Protein AF-A0A0C9T6X1-F1 (afdb_monomer_lite)

Sequence (192 aa):
MVNCTNDGCTKTASKQCKACHRTPYCSAACSKSAWPTHKISCFSEKNINAILARHEAEEAQKKRAEKKVKRPPQDRCTGCGTRFAEQDGSDEMEEDEDGVFPDAECETCGYLACESCASDHSSGSCYCDKSNFGTPYCELAPAYYHAGRNGTYKGDYHPDFEEYAQELGVGAYETRARACGNCGEVRRCLKK

Organism: NCBI:txid944288

InterPro domains:
  IPR002893 Zinc finger, MYND-type [PF01753] (8-42)
  IPR002893 Zinc finger, MYND-type [PS01360] (4-42)
  IPR002893 Zinc finger, MYND-type [PS50865] (4-42)

Structure (mmCIF, N/CA/C/O backbone):
data_AF-A0A0C9T6X1-F1
#
_entry.id   AF-A0A0C9T6X1-F1
#
loop_
_atom_site.group_PDB
_atom_site.id
_atom_site.type_symbol
_atom_site.label_atom_id
_atom_site.label_alt_id
_atom_site.label_comp_id
_atom_site.label_asym_id
_atom_site.label_entity_id
_atom_site.label_seq_id
_atom_site.pdbx_PDB_ins_code
_atom_site.Cartn_x
_atom_site.Cartn_y
_atom_site.Cartn_z
_atom_site.occupancy
_atom_site.B_iso_or_equiv
_atom_site.auth_seq_id
_atom_site.auth_comp_id
_atom_site.auth_asym_id
_atom_site.auth_atom_id
_atom_site.pdbx_PDB_model_num
ATOM 1 N N . MET A 1 1 ? -10.785 -9.212 41.269 1.00 79.69 1 MET A N 1
ATOM 2 C CA . MET A 1 1 ? -12.202 -9.297 40.842 1.00 79.69 1 MET A CA 1
ATOM 3 C C . MET A 1 1 ? -12.747 -7.884 40.745 1.00 79.69 1 MET A C 1
ATOM 5 O O . MET A 1 1 ? -12.433 -7.091 41.621 1.00 79.69 1 MET A O 1
ATOM 9 N N . VAL A 1 2 ? -13.488 -7.547 39.687 1.00 93.88 2 VAL A N 1
ATOM 10 C CA . VAL A 1 2 ? -14.032 -6.191 39.500 1.00 93.88 2 VAL A CA 1
ATOM 11 C C . VAL A 1 2 ? -15.462 -6.144 40.045 1.00 93.88 2 VAL A C 1
ATOM 13 O O . VAL A 1 2 ? -16.260 -7.036 39.754 1.00 93.88 2 VAL A O 1
ATOM 16 N N . ASN A 1 3 ? -15.785 -5.135 40.853 1.00 96.88 3 ASN A N 1
ATOM 17 C CA . ASN A 1 3 ? -17.112 -4.982 41.457 1.00 96.88 3 ASN A CA 1
ATOM 18 C C . ASN A 1 3 ? -18.094 -4.284 40.504 1.00 96.88 3 ASN A C 1
ATOM 20 O O . ASN A 1 3 ? -17.687 -3.576 39.584 1.00 96.88 3 ASN A O 1
ATOM 24 N N . CYS A 1 4 ? -19.394 -4.503 40.716 1.00 97.12 4 CYS A N 1
ATOM 25 C CA . CYS A 1 4 ? -20.455 -3.805 39.991 1.00 97.12 4 CYS A CA 1
ATOM 26 C C . CYS A 1 4 ? -20.397 -2.289 40.247 1.00 97.12 4 CYS A C 1
ATOM 28 O O . CYS A 1 4 ? -20.278 -1.868 41.391 1.00 97.12 4 CYS A O 1
ATOM 30 N N . THR A 1 5 ? -20.543 -1.471 39.202 1.00 96.50 5 THR A N 1
ATOM 31 C CA . THR A 1 5 ? -20.525 0.002 39.323 1.00 96.50 5 THR A CA 1
ATOM 32 C C . THR A 1 5 ? -21.844 0.606 39.817 1.00 96.50 5 THR A C 1
ATOM 34 O O . THR A 1 5 ? -21.916 1.802 40.056 1.00 96.50 5 THR A O 1
ATOM 37 N N . ASN A 1 6 ? -22.918 -0.178 39.949 1.00 96.50 6 ASN A N 1
ATOM 38 C CA . ASN A 1 6 ? -24.179 0.356 40.466 1.00 96.50 6 ASN A CA 1
ATOM 39 C C . ASN A 1 6 ? -24.081 0.608 41.974 1.00 96.50 6 ASN A C 1
ATOM 41 O O . ASN A 1 6 ? -23.800 -0.332 42.721 1.00 96.50 6 ASN A O 1
ATOM 45 N N . ASP A 1 7 ? -24.387 1.832 42.404 1.00 95.19 7 ASP A N 1
ATOM 46 C CA . ASP A 1 7 ? -24.338 2.228 43.812 1.00 95.19 7 ASP A CA 1
ATOM 47 C C . ASP A 1 7 ? -25.163 1.278 44.691 1.00 95.19 7 ASP A C 1
ATOM 49 O O . ASP A 1 7 ? -26.280 0.875 44.352 1.00 95.19 7 ASP A O 1
ATOM 53 N N . GLY A 1 8 ? -24.564 0.849 45.802 1.00 94.56 8 GLY A N 1
ATOM 54 C CA . GLY A 1 8 ? -25.155 -0.123 46.727 1.00 94.56 8 GLY A CA 1
ATOM 55 C C . GLY A 1 8 ? -25.089 -1.590 46.279 1.00 94.56 8 GLY A C 1
ATOM 56 O O . GLY A 1 8 ? -25.558 -2.465 47.004 1.00 94.56 8 GLY A O 1
ATOM 57 N N . CYS A 1 9 ? -24.501 -1.912 45.119 1.00 96.19 9 CYS A N 1
ATOM 58 C CA . CYS A 1 9 ? -24.330 -3.296 44.675 1.00 96.19 9 CYS A CA 1
ATOM 59 C C . CYS A 1 9 ? -22.923 -3.831 44.985 1.00 96.19 9 CYS A C 1
ATOM 61 O O . CYS A 1 9 ? -21.949 -3.438 44.356 1.00 96.19 9 CYS A O 1
ATOM 63 N N . THR A 1 10 ? -22.820 -4.811 45.884 1.00 96.38 10 THR A N 1
ATOM 64 C CA . THR A 1 10 ? -21.546 -5.467 46.251 1.00 96.38 10 THR A CA 1
ATOM 65 C C . THR A 1 10 ? -21.235 -6.724 45.434 1.00 96.38 10 THR A C 1
ATOM 67 O O . THR A 1 10 ? -20.232 -7.395 45.666 1.00 96.38 10 THR A O 1
ATOM 70 N N . LYS A 1 11 ? -22.091 -7.073 44.465 1.00 97.50 11 LYS A N 1
ATOM 71 C CA . LYS A 1 11 ? -21.896 -8.257 43.618 1.00 97.50 11 LYS A CA 1
ATOM 72 C C . LYS A 1 11 ? -20.715 -8.046 42.672 1.00 97.50 11 LYS A C 1
ATOM 74 O O . LYS A 1 11 ? -20.553 -6.970 42.091 1.00 97.50 11 LYS A O 1
ATOM 79 N N . THR A 1 12 ? -19.951 -9.108 42.439 1.00 97.75 12 THR A N 1
ATOM 80 C CA . THR A 1 12 ? -18.912 -9.130 41.407 1.00 97.75 12 THR A CA 1
ATOM 81 C C . THR A 1 12 ? -19.533 -8.894 40.032 1.00 97.75 12 THR A C 1
ATOM 83 O O . THR A 1 12 ? -20.594 -9.437 39.704 1.00 97.75 12 THR A O 1
ATOM 86 N N . ALA A 1 13 ? -18.894 -8.056 39.223 1.00 97.31 13 ALA A N 1
ATOM 87 C CA . ALA A 1 13 ? -19.341 -7.808 37.868 1.00 97.31 13 ALA A CA 1
ATOM 88 C C . ALA A 1 13 ? -19.024 -9.000 36.961 1.00 97.31 13 ALA A C 1
ATOM 90 O O . ALA A 1 13 ? -17.923 -9.544 36.987 1.00 97.31 13 ALA A O 1
ATOM 91 N N . SER A 1 14 ? -19.996 -9.379 36.136 1.00 96.62 14 SER A N 1
ATOM 92 C CA . SER A 1 14 ? -19.886 -10.467 35.156 1.00 96.62 14 SER A CA 1
ATOM 93 C C . SER A 1 14 ? -20.096 -9.985 33.720 1.00 96.62 14 SER A C 1
ATOM 95 O O . SER A 1 14 ? -19.933 -10.748 32.772 1.00 96.62 14 SER A O 1
ATOM 97 N N . LYS A 1 15 ? -20.497 -8.723 33.546 1.00 96.31 15 LYS A N 1
ATOM 98 C CA . LYS A 1 15 ? -20.820 -8.100 32.263 1.00 96.31 15 LYS A CA 1
ATOM 99 C C . LYS A 1 15 ? -20.183 -6.719 32.199 1.00 96.31 15 LYS A C 1
ATOM 101 O O . LYS A 1 15 ? -19.911 -6.105 33.226 1.00 96.31 15 LYS A O 1
ATOM 106 N N . GLN A 1 16 ? -20.004 -6.208 30.991 1.00 96.44 16 GLN A N 1
ATOM 107 C CA . GLN A 1 16 ? -19.571 -4.835 30.737 1.00 96.44 16 GLN A CA 1
ATOM 108 C C . GLN A 1 16 ? -20.613 -4.112 29.884 1.00 96.44 16 GLN A C 1
ATOM 110 O O . GLN A 1 16 ? -21.404 -4.746 29.176 1.00 96.44 16 GLN A O 1
ATOM 115 N N . CYS A 1 17 ? -20.629 -2.782 29.956 1.00 95.88 17 CYS A N 1
ATOM 116 C CA . CYS A 1 17 ? -21.439 -1.961 29.063 1.00 95.88 17 CYS A CA 1
ATOM 117 C C . CYS A 1 17 ? -21.095 -2.272 27.598 1.00 95.88 17 CYS A C 1
ATOM 119 O O . CYS A 1 17 ? -19.939 -2.184 27.203 1.00 95.88 17 CYS A O 1
ATOM 121 N N . LYS A 1 18 ? -22.093 -2.595 26.768 1.00 94.25 18 LYS A N 1
ATOM 122 C CA . LYS A 1 18 ? -21.870 -2.929 25.348 1.00 94.25 18 LYS A CA 1
ATOM 123 C C . LYS A 1 18 ? -21.451 -1.736 24.481 1.00 94.25 18 LYS A C 1
ATOM 125 O O . LYS A 1 18 ? -21.074 -1.943 23.339 1.00 94.25 18 LYS A O 1
ATOM 130 N N . ALA A 1 19 ? -21.601 -0.508 24.978 1.00 92.75 19 ALA A N 1
ATOM 131 C CA . ALA A 1 19 ? -21.285 0.696 24.215 1.00 92.75 19 ALA A CA 1
ATOM 132 C C . ALA A 1 19 ? -19.841 1.159 24.449 1.00 92.75 19 ALA A C 1
ATOM 134 O O . ALA A 1 19 ? -19.122 1.410 23.487 1.00 92.75 19 ALA A O 1
ATOM 135 N N . CYS A 1 20 ? -19.415 1.273 25.711 1.00 94.75 20 CYS A N 1
ATOM 136 C CA . CYS A 1 20 ? -18.058 1.713 26.048 1.00 94.75 20 CYS A CA 1
ATOM 137 C C . CYS A 1 20 ? -17.095 0.568 26.391 1.00 94.75 20 CYS A C 1
ATOM 139 O O . CYS A 1 20 ? -15.890 0.796 26.442 1.00 94.75 20 CYS A O 1
ATOM 141 N N . HIS A 1 21 ? -17.602 -0.641 26.665 1.00 93.56 21 HIS A N 1
ATOM 142 C CA . HIS A 1 21 ? -16.839 -1.821 27.101 1.00 93.56 21 HIS A CA 1
ATOM 143 C C . HIS A 1 21 ? -15.975 -1.634 28.362 1.00 93.56 21 HIS A C 1
ATOM 145 O O . HIS A 1 21 ? -15.233 -2.538 28.734 1.00 93.56 21 HIS A O 1
ATOM 151 N N . ARG A 1 22 ? -16.096 -0.502 29.067 1.00 93.56 22 ARG A N 1
ATOM 152 C CA . ARG A 1 22 ? -15.321 -0.198 30.278 1.00 93.56 22 ARG A CA 1
ATOM 153 C C . ARG A 1 22 ? -16.094 -0.459 31.555 1.00 93.56 22 ARG A C 1
ATOM 155 O O . ARG A 1 22 ? -15.578 -1.126 32.444 1.00 93.56 22 ARG A O 1
ATOM 162 N N . THR A 1 23 ? -17.322 0.046 31.654 1.00 96.06 23 THR A N 1
ATOM 163 C CA . THR A 1 23 ? -18.050 0.022 32.927 1.00 96.06 23 THR A CA 1
ATOM 164 C C . THR A 1 23 ? -18.607 -1.374 33.245 1.00 96.06 23 THR A C 1
ATOM 166 O O . THR A 1 23 ? -19.390 -1.915 32.451 1.00 96.06 23 THR A O 1
ATOM 169 N N . PRO A 1 24 ? -18.212 -1.974 34.382 1.00 97.62 24 PRO A N 1
ATOM 170 C CA . PRO A 1 24 ? -18.581 -3.331 34.770 1.00 97.62 24 PRO A CA 1
ATOM 171 C C . PRO A 1 24 ? -19.910 -3.393 35.555 1.00 97.62 24 PRO A C 1
ATOM 173 O O . PRO A 1 24 ? -20.170 -2.621 36.476 1.00 97.62 24 PRO A O 1
ATOM 176 N N . TYR A 1 25 ? -20.753 -4.378 35.243 1.00 98.00 25 TYR A N 1
ATOM 177 C CA . TYR A 1 25 ? -22.037 -4.621 35.905 1.00 98.00 25 TYR A CA 1
ATOM 178 C C . TYR A 1 25 ? -22.241 -6.105 36.221 1.00 98.00 25 TYR A C 1
ATOM 180 O O . TYR A 1 25 ? -21.840 -6.988 35.463 1.00 98.00 25 TYR A O 1
ATOM 188 N N . CYS A 1 26 ? -22.926 -6.409 37.325 1.00 97.81 26 CYS A N 1
ATOM 189 C CA . CYS A 1 26 ? -23.311 -7.789 37.649 1.00 97.81 26 CYS A CA 1
ATOM 190 C C . CYS A 1 26 ? -24.557 -8.260 36.872 1.00 97.81 26 CYS A C 1
ATOM 192 O O . CYS A 1 26 ? -24.776 -9.457 36.702 1.00 97.81 26 CYS A O 1
ATOM 194 N N . SER A 1 27 ? -25.398 -7.331 36.396 1.00 97.00 27 SER A N 1
ATOM 195 C CA . SER A 1 27 ? -26.656 -7.635 35.706 1.00 97.00 27 SER A CA 1
ATOM 196 C C . SER A 1 27 ? -27.154 -6.459 34.855 1.00 97.00 27 SER A C 1
ATOM 198 O O . SER A 1 27 ? -26.716 -5.322 35.027 1.00 97.00 27 SER A O 1
ATOM 200 N N . ALA A 1 28 ? -28.121 -6.724 33.968 1.00 96.62 28 ALA A N 1
ATOM 201 C CA . ALA A 1 28 ? -28.778 -5.683 33.170 1.00 96.62 28 ALA A CA 1
ATOM 202 C C . ALA A 1 28 ? -29.663 -4.743 34.015 1.00 96.62 28 ALA A C 1
ATOM 204 O O . ALA A 1 28 ? -29.900 -3.602 33.629 1.00 96.62 28 ALA A O 1
ATOM 205 N N . ALA A 1 29 ? -30.151 -5.206 35.171 1.00 97.50 29 ALA A N 1
ATOM 206 C CA . ALA A 1 29 ? -30.894 -4.362 36.104 1.00 97.50 29 ALA A CA 1
ATOM 207 C C . ALA A 1 29 ? -29.976 -3.285 36.702 1.00 97.50 29 ALA A C 1
ATOM 209 O O . ALA A 1 29 ? -30.309 -2.103 36.671 1.00 97.50 29 ALA A O 1
ATOM 210 N N . CYS A 1 30 ? -28.776 -3.677 37.142 1.00 97.88 30 CYS A N 1
ATOM 211 C CA . CYS A 1 30 ? -27.777 -2.745 37.664 1.00 97.88 30 CYS A CA 1
ATOM 212 C C . CYS A 1 30 ? -27.276 -1.761 36.600 1.00 97.88 30 CYS A C 1
ATOM 214 O O . CYS A 1 30 ? -27.091 -0.590 36.913 1.00 97.88 30 CYS A O 1
ATOM 216 N N . SER A 1 31 ? -27.113 -2.188 35.342 1.00 97.19 31 SER A N 1
ATOM 217 C CA . SER A 1 31 ? -26.718 -1.261 34.272 1.00 97.19 31 SER A CA 1
ATOM 218 C C . SER A 1 31 ? -27.800 -0.225 33.959 1.00 97.19 31 SER A C 1
ATOM 220 O O . SER A 1 31 ? -27.477 0.923 33.679 1.00 97.19 31 SER A O 1
ATOM 222 N N . LYS A 1 32 ? -29.086 -0.609 34.009 1.00 96.94 32 LYS A N 1
ATOM 223 C CA . LYS A 1 32 ? -30.213 0.320 33.812 1.00 96.94 32 LYS A CA 1
ATOM 224 C C . LYS A 1 32 ? -30.351 1.298 34.979 1.00 96.94 32 LYS A C 1
ATOM 226 O O . LYS A 1 32 ? -30.563 2.480 34.741 1.00 96.94 32 LYS A O 1
ATOM 231 N N . SER A 1 33 ? -30.188 0.813 36.210 1.00 97.50 33 SER A N 1
ATOM 232 C CA . SER A 1 33 ? -30.222 1.635 37.426 1.00 97.50 33 SER A CA 1
ATOM 233 C C . SER A 1 33 ? -29.113 2.693 37.431 1.00 97.50 33 SER A C 1
ATOM 235 O O . SER A 1 33 ? -29.382 3.867 37.656 1.00 97.50 33 SER A O 1
ATOM 237 N N . ALA A 1 34 ? -27.883 2.305 37.084 1.00 96.94 34 ALA A N 1
ATOM 238 C CA . ALA A 1 34 ? -26.739 3.216 37.010 1.00 96.94 34 ALA A CA 1
ATOM 239 C C . ALA A 1 34 ? -26.706 4.082 35.733 1.00 96.94 34 ALA A C 1
ATOM 241 O O . ALA A 1 34 ? -25.794 4.887 35.556 1.00 96.94 34 ALA A O 1
ATOM 242 N N . TRP A 1 35 ? -27.655 3.920 34.804 1.00 96.12 35 TRP A N 1
ATOM 243 C CA . TRP A 1 35 ? -27.619 4.597 33.503 1.00 96.12 35 TRP A CA 1
ATOM 244 C C . TRP A 1 35 ? -27.630 6.135 33.573 1.00 96.12 35 TRP A C 1
ATOM 246 O O . TRP A 1 35 ? -26.874 6.751 32.818 1.00 96.12 35 TRP A O 1
ATOM 256 N N . PRO A 1 36 ? -28.419 6.798 34.447 1.00 96.19 36 PRO A N 1
ATOM 257 C CA . PRO A 1 36 ? -28.474 8.260 34.488 1.00 96.19 36 PRO A CA 1
ATOM 258 C C . PRO A 1 36 ? -27.121 8.924 34.762 1.00 96.19 36 PRO A C 1
ATOM 260 O O . PRO A 1 36 ? -26.847 9.979 34.191 1.00 96.19 36 PRO A O 1
ATOM 263 N N . THR A 1 37 ? -26.278 8.295 35.585 1.00 95.56 37 THR A N 1
ATOM 264 C CA . THR A 1 37 ? -24.920 8.757 35.900 1.00 95.56 37 THR A CA 1
ATOM 265 C C . THR A 1 37 ? -23.909 8.236 34.878 1.00 95.56 37 THR A C 1
ATOM 267 O O . THR A 1 37 ? -23.092 9.001 34.367 1.00 95.56 37 THR A O 1
ATOM 270 N N . HIS A 1 38 ? -24.009 6.959 34.493 1.00 95.94 38 HIS A N 1
ATOM 271 C CA . HIS A 1 38 ? -23.095 6.335 33.538 1.00 95.94 38 HIS A CA 1
ATOM 272 C C . HIS A 1 38 ? -23.174 6.937 32.130 1.00 95.94 38 HIS A C 1
ATOM 274 O O . HIS A 1 38 ? -22.157 7.002 31.453 1.00 95.94 38 HIS A O 1
ATOM 280 N N . LYS A 1 39 ? -24.335 7.408 31.657 1.00 96.44 39 LYS A N 1
ATOM 281 C CA . LYS A 1 39 ? -24.491 7.881 30.265 1.00 96.44 39 LYS A CA 1
ATOM 282 C C . LYS A 1 39 ? -23.465 8.951 29.860 1.00 96.44 39 LYS A C 1
ATOM 284 O O . LYS A 1 39 ? -23.023 8.965 28.714 1.00 96.44 39 LYS A O 1
ATOM 289 N N . ILE A 1 40 ? -23.077 9.821 30.798 1.00 94.31 40 ILE A N 1
ATOM 290 C CA . ILE A 1 40 ? -22.138 10.924 30.557 1.00 94.31 40 ILE A CA 1
ATOM 291 C C . ILE A 1 40 ? -20.729 10.362 30.344 1.00 94.31 40 ILE A C 1
ATOM 293 O O . ILE A 1 40 ? -20.092 10.656 29.330 1.00 94.31 40 ILE A O 1
ATOM 297 N N . SER A 1 41 ? -20.268 9.493 31.251 1.00 94.81 41 SER A N 1
ATOM 298 C CA . SER A 1 41 ? -18.964 8.835 31.115 1.00 94.81 41 SER A CA 1
ATOM 299 C C . SER A 1 41 ? -18.939 7.864 29.935 1.00 94.81 41 SER A C 1
ATOM 301 O O . SER A 1 41 ? -17.972 7.852 29.182 1.00 94.81 41 SER A O 1
ATOM 303 N N . CYS A 1 42 ? -20.034 7.144 29.683 1.00 96.50 42 CYS A N 1
ATOM 304 C CA . CYS A 1 42 ? -20.177 6.229 28.554 1.00 96.50 42 CYS A CA 1
ATOM 305 C C . CYS A 1 42 ? -19.936 6.925 27.210 1.00 96.50 42 CYS A C 1
ATOM 307 O O . CYS A 1 42 ? -19.304 6.347 26.326 1.00 96.50 42 CYS A O 1
ATOM 309 N N . PHE A 1 43 ? -20.458 8.143 27.031 1.00 94.75 43 PHE A N 1
ATOM 310 C CA . PHE A 1 43 ? -20.286 8.889 25.786 1.00 94.75 43 PHE A CA 1
ATOM 311 C C . PHE A 1 43 ? -18.832 9.331 25.588 1.00 94.75 43 PHE A C 1
ATOM 313 O O . PHE A 1 43 ? -18.275 9.150 24.506 1.00 94.75 43 PHE A O 1
ATOM 320 N N . SER A 1 44 ? -18.199 9.844 26.647 1.00 93.94 44 SER A N 1
ATOM 321 C CA . SER A 1 44 ? -16.780 10.215 26.628 1.00 93.94 44 SER A CA 1
ATOM 322 C C . SER A 1 44 ? -15.888 9.011 26.306 1.00 93.94 44 SER A C 1
ATOM 324 O O . SER A 1 44 ? -15.090 9.061 25.371 1.00 93.94 44 SER A O 1
ATOM 326 N N . GLU A 1 45 ? -16.092 7.888 26.996 1.00 94.25 45 GLU A N 1
ATOM 327 C CA . GLU A 1 45 ? -15.326 6.658 26.779 1.00 94.25 45 GLU A CA 1
ATOM 328 C C . GLU A 1 45 ? -15.517 6.094 25.368 1.00 94.25 45 GLU A C 1
ATOM 330 O O . GLU A 1 45 ? -14.554 5.658 24.740 1.00 94.25 45 GLU A O 1
ATOM 335 N N . LYS A 1 46 ? -16.744 6.142 24.834 1.00 92.56 46 LYS A N 1
ATOM 336 C CA . LYS A 1 46 ? -17.018 5.725 23.454 1.00 92.56 46 LYS A CA 1
ATOM 337 C C . LYS A 1 46 ? -16.223 6.564 22.450 1.00 92.56 46 LYS A C 1
ATOM 339 O O . LYS A 1 46 ? -15.657 6.004 21.514 1.00 92.56 46 LYS A O 1
ATOM 344 N N . ASN A 1 47 ? -16.158 7.881 22.649 1.00 93.12 47 ASN A N 1
ATOM 345 C CA . ASN A 1 47 ? -15.392 8.768 21.773 1.00 93.12 47 ASN A CA 1
ATOM 346 C C . ASN A 1 47 ? -13.887 8.491 21.866 1.00 93.12 47 ASN A C 1
ATOM 348 O O . ASN A 1 47 ? -13.224 8.413 20.834 1.00 93.12 47 ASN A O 1
ATOM 352 N N . ILE A 1 48 ? -13.360 8.271 23.074 1.00 92.81 48 ILE A N 1
ATOM 353 C CA . ILE A 1 48 ? -11.949 7.910 23.276 1.00 92.81 48 ILE A CA 1
ATOM 354 C C . ILE A 1 48 ? -11.622 6.600 22.549 1.00 92.81 48 ILE A C 1
ATOM 356 O O . ILE A 1 48 ? -10.653 6.548 21.795 1.00 92.81 48 ILE A O 1
ATOM 360 N N . ASN A 1 49 ? -12.455 5.567 22.698 1.00 89.62 49 ASN A N 1
ATOM 361 C CA . ASN A 1 49 ? -12.252 4.287 22.014 1.00 89.62 49 ASN A CA 1
ATOM 362 C C . ASN A 1 49 ? -12.281 4.440 20.483 1.00 89.62 49 ASN A C 1
ATOM 364 O O . ASN A 1 49 ? -11.488 3.811 19.788 1.00 89.62 49 ASN A 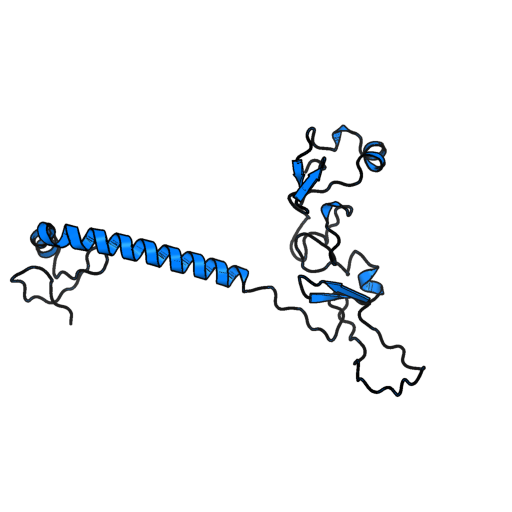O 1
ATOM 368 N N . ALA A 1 50 ? -13.161 5.293 19.948 1.00 92.44 50 ALA A N 1
ATOM 369 C CA . ALA A 1 50 ? -13.218 5.560 18.512 1.00 92.44 50 ALA A CA 1
ATOM 370 C C . ALA A 1 50 ? -11.952 6.266 17.996 1.00 92.44 50 ALA A C 1
ATOM 372 O O . ALA A 1 50 ? -11.472 5.948 16.909 1.00 92.44 50 ALA A O 1
ATOM 373 N N . ILE A 1 51 ? -11.394 7.202 18.770 1.00 95.00 51 ILE A N 1
ATOM 374 C CA . ILE A 1 51 ? -10.137 7.883 18.428 1.00 95.00 51 ILE A CA 1
ATOM 375 C C . ILE A 1 51 ? -8.969 6.892 18.445 1.00 95.00 51 ILE A C 1
ATOM 377 O O . ILE A 1 51 ? -8.200 6.851 17.486 1.00 95.00 51 ILE A O 1
ATOM 381 N N . LEU A 1 52 ? -8.869 6.058 19.485 1.00 94.19 52 LEU A N 1
ATOM 382 C CA . LEU A 1 52 ? -7.830 5.028 19.582 1.00 94.19 52 LEU A CA 1
ATOM 383 C C . LEU A 1 52 ? -7.898 4.050 18.405 1.00 94.19 52 LEU A C 1
ATOM 385 O O . LEU A 1 52 ? -6.887 3.826 17.748 1.00 94.19 52 LEU A O 1
ATOM 389 N N . ALA A 1 53 ? -9.094 3.565 18.059 1.00 93.75 53 ALA A N 1
ATOM 390 C CA . ALA A 1 53 ? -9.281 2.668 16.920 1.00 93.75 53 ALA A CA 1
ATOM 391 C C . ALA A 1 53 ? -8.849 3.302 15.585 1.00 93.75 53 ALA A C 1
ATOM 393 O O . ALA A 1 53 ? -8.283 2.625 14.728 1.00 93.75 53 ALA A O 1
ATOM 394 N N . ARG A 1 54 ? -9.083 4.610 15.394 1.00 95.81 54 ARG A N 1
ATOM 395 C CA . ARG A 1 54 ? -8.600 5.332 14.205 1.00 95.81 54 ARG A CA 1
ATOM 396 C C . ARG A 1 54 ? -7.077 5.408 14.163 1.00 95.81 54 ARG A C 1
ATOM 398 O O . ARG A 1 54 ? -6.504 5.159 13.109 1.00 95.81 54 ARG A O 1
ATOM 405 N N . HIS A 1 55 ? -6.442 5.722 15.289 1.00 96.12 55 HIS A N 1
ATOM 406 C CA . HIS A 1 55 ? -4.985 5.792 15.374 1.00 96.12 55 HIS A CA 1
ATOM 407 C C . HIS A 1 55 ? -4.345 4.418 15.131 1.00 96.12 55 HIS A C 1
ATOM 409 O O . HIS A 1 55 ? -3.399 4.299 14.362 1.00 96.12 55 HIS A O 1
ATOM 415 N N . GLU A 1 56 ? -4.894 3.354 15.720 1.00 96.25 56 GLU A N 1
ATOM 416 C CA . GLU A 1 56 ? -4.446 1.979 15.473 1.00 96.25 56 GLU A CA 1
ATOM 417 C C . GLU A 1 56 ? -4.589 1.579 14.000 1.00 96.25 56 GLU A C 1
ATOM 419 O O . GLU A 1 56 ? -3.685 0.957 13.438 1.00 96.25 56 GLU A O 1
ATOM 424 N N . ALA A 1 57 ? -5.695 1.956 13.351 1.00 94.19 57 ALA A N 1
ATOM 425 C CA . ALA A 1 57 ? -5.904 1.697 11.930 1.00 94.19 57 ALA A CA 1
ATOM 426 C C . ALA A 1 57 ? -4.907 2.465 11.046 1.00 94.19 57 ALA A C 1
ATOM 428 O O . ALA A 1 57 ? -4.377 1.893 10.092 1.00 94.19 57 ALA A O 1
ATOM 429 N N . GLU A 1 58 ? -4.625 3.728 11.365 1.00 95.19 58 GLU A N 1
ATOM 430 C CA . GLU A 1 58 ? -3.633 4.543 10.657 1.00 95.19 58 GLU A CA 1
ATOM 431 C C . GLU A 1 58 ? -2.221 3.964 10.813 1.00 95.19 58 GLU A C 1
ATOM 433 O O . GLU A 1 58 ? -1.517 3.765 9.825 1.00 95.19 58 GLU A O 1
ATOM 438 N N . GLU A 1 59 ? -1.827 3.598 12.031 1.00 95.06 59 GLU A N 1
ATOM 439 C CA . GLU A 1 59 ? -0.537 2.958 12.299 1.00 95.06 59 GLU A CA 1
ATOM 440 C C . GLU A 1 59 ? -0.420 1.595 11.604 1.00 95.06 59 GLU A C 1
ATOM 442 O O . GLU A 1 59 ? 0.630 1.254 11.061 1.00 95.06 59 GLU A O 1
ATOM 447 N N . ALA A 1 60 ? -1.501 0.813 11.546 1.00 90.81 60 ALA A N 1
ATOM 448 C CA . ALA A 1 60 ? -1.524 -0.433 10.787 1.00 90.81 60 ALA A CA 1
ATOM 449 C C . ALA A 1 60 ? -1.369 -0.194 9.275 1.00 90.81 60 ALA A C 1
ATOM 451 O O . ALA A 1 60 ? -0.688 -0.974 8.604 1.00 90.81 60 ALA A O 1
ATOM 452 N N . GLN A 1 61 ? -1.963 0.872 8.730 1.00 87.00 61 GLN A N 1
ATOM 453 C CA . GLN A 1 61 ? -1.765 1.268 7.334 1.00 87.00 61 GLN A CA 1
ATOM 454 C C . GLN A 1 61 ? -0.323 1.715 7.075 1.00 87.00 61 GLN A C 1
ATOM 456 O O . GLN A 1 61 ? 0.287 1.223 6.127 1.00 87.00 61 GLN A O 1
ATOM 461 N N . LYS A 1 62 ? 0.255 2.552 7.947 1.00 85.12 62 LYS A N 1
ATOM 462 C CA . LYS A 1 62 ? 1.668 2.955 7.865 1.00 85.12 62 LYS A CA 1
ATOM 463 C C . LYS A 1 62 ? 2.591 1.749 7.915 1.00 85.12 62 LYS A C 1
ATOM 465 O O . LYS A 1 62 ? 3.418 1.608 7.030 1.00 85.12 62 LYS A O 1
ATOM 470 N N . LYS A 1 63 ? 2.393 0.813 8.849 1.00 82.50 63 LYS A N 1
ATOM 471 C CA . LYS A 1 63 ? 3.190 -0.425 8.927 1.00 82.50 63 LYS A CA 1
ATOM 472 C C . LYS A 1 63 ? 3.042 -1.311 7.693 1.00 82.50 63 LYS A C 1
ATOM 474 O O . LYS A 1 63 ? 4.002 -1.961 7.296 1.00 82.50 63 LYS A O 1
ATOM 479 N N . ARG A 1 64 ? 1.859 -1.363 7.072 1.00 78.31 64 ARG A N 1
ATOM 480 C CA . ARG A 1 64 ? 1.666 -2.077 5.796 1.00 78.31 64 ARG A CA 1
ATOM 481 C C . ARG A 1 64 ? 2.406 -1.395 4.646 1.00 78.31 64 ARG A C 1
ATOM 483 O O . ARG A 1 64 ? 2.984 -2.103 3.834 1.00 78.31 64 ARG A O 1
ATOM 490 N N . ALA A 1 65 ? 2.419 -0.064 4.608 1.00 71.69 65 ALA A N 1
ATOM 491 C CA . ALA A 1 65 ? 3.189 0.707 3.633 1.00 71.69 65 ALA A CA 1
ATOM 492 C C . ALA A 1 65 ? 4.710 0.636 3.894 1.00 71.69 65 ALA A C 1
ATOM 494 O O . ALA A 1 65 ? 5.502 0.589 2.958 1.00 71.69 65 ALA A O 1
ATOM 495 N N . GLU A 1 66 ? 5.124 0.594 5.164 1.00 70.00 66 GLU A N 1
ATOM 496 C CA . GLU A 1 66 ? 6.520 0.527 5.614 1.00 70.00 66 GLU A CA 1
ATOM 497 C C . GLU A 1 66 ? 7.096 -0.887 5.579 1.00 70.00 66 GLU A C 1
ATOM 499 O O . GLU A 1 66 ? 8.313 -1.049 5.492 1.00 70.00 66 GLU A O 1
ATOM 504 N N . LYS A 1 67 ? 6.253 -1.927 5.519 1.00 66.94 67 LYS A N 1
ATOM 505 C CA . LYS A 1 67 ? 6.641 -3.259 5.033 1.00 66.94 67 LYS A CA 1
ATOM 506 C C . LYS A 1 67 ? 6.929 -3.189 3.523 1.00 66.94 67 LYS A C 1
ATOM 508 O O . LYS A 1 67 ? 6.384 -3.944 2.723 1.00 66.94 67 LYS A O 1
ATOM 513 N N . LYS A 1 68 ? 7.788 -2.233 3.166 1.00 58.16 68 LYS A N 1
ATOM 514 C CA . LYS A 1 68 ? 8.462 -2.017 1.907 1.00 58.16 68 LYS A CA 1
ATOM 515 C C . LYS A 1 68 ? 9.058 -3.348 1.500 1.00 58.16 68 LYS A C 1
ATOM 517 O O . LYS A 1 68 ? 9.581 -4.102 2.327 1.00 58.16 68 LYS A O 1
ATOM 522 N N . VAL A 1 69 ? 8.918 -3.629 0.215 1.00 65.25 69 VAL A N 1
ATOM 523 C CA . VAL A 1 69 ? 9.542 -4.757 -0.463 1.00 65.25 69 VAL A CA 1
ATOM 524 C C . VAL A 1 69 ? 10.989 -4.829 0.021 1.00 65.25 69 VAL A C 1
ATOM 526 O O . VAL A 1 69 ? 11.725 -3.850 -0.101 1.00 65.25 69 VAL A O 1
ATOM 529 N N . LYS A 1 70 ? 11.375 -5.937 0.672 1.00 72.56 70 LYS A N 1
ATOM 530 C CA . LYS A 1 70 ? 12.773 -6.138 1.067 1.00 72.56 70 LYS A CA 1
ATOM 531 C C . LYS A 1 70 ? 13.604 -5.952 -0.200 1.00 72.56 70 LYS A C 1
ATOM 533 O O . LYS A 1 70 ? 13.322 -6.642 -1.181 1.00 72.56 70 LYS A O 1
ATOM 538 N N . ARG A 1 71 ? 14.563 -5.016 -0.180 1.00 80.38 71 ARG A N 1
ATOM 539 C CA . ARG A 1 71 ? 15.471 -4.814 -1.316 1.00 80.38 71 ARG A CA 1
ATOM 540 C C . ARG A 1 71 ? 16.072 -6.175 -1.683 1.00 80.38 71 ARG A C 1
ATOM 542 O O . ARG A 1 71 ? 16.401 -6.942 -0.767 1.00 80.38 71 ARG A O 1
ATOM 549 N N . PRO A 1 72 ? 16.148 -6.517 -2.976 1.00 85.56 72 PRO A N 1
ATOM 550 C CA . PRO A 1 72 ? 16.759 -7.766 -3.383 1.00 85.56 72 PRO A CA 1
ATOM 551 C C . PRO A 1 72 ? 18.247 -7.771 -2.992 1.00 85.56 72 PRO A C 1
ATOM 553 O O . PRO A 1 72 ? 18.821 -6.708 -2.721 1.00 85.56 72 PRO A O 1
ATOM 556 N N . PRO A 1 73 ? 18.868 -8.961 -2.915 1.00 88.75 73 PRO A N 1
ATOM 557 C CA . PRO A 1 73 ? 20.302 -9.083 -2.683 1.00 88.75 73 PRO A CA 1
ATOM 558 C C . PRO A 1 73 ? 21.095 -8.198 -3.649 1.00 88.75 73 PRO A C 1
ATOM 560 O O . PRO A 1 73 ? 20.724 -8.084 -4.814 1.00 88.75 73 PRO A O 1
ATOM 563 N N . GLN A 1 74 ? 22.156 -7.565 -3.150 1.00 90.50 74 GLN A N 1
ATOM 564 C CA . GLN A 1 74 ? 22.982 -6.645 -3.940 1.00 90.50 74 GLN A CA 1
ATOM 565 C C . GLN A 1 74 ? 24.199 -7.339 -4.584 1.00 90.50 74 GLN A C 1
ATOM 567 O O . GLN A 1 74 ? 24.984 -6.699 -5.266 1.00 90.50 74 GLN A O 1
ATOM 572 N N . ASP A 1 75 ? 24.358 -8.651 -4.379 1.00 92.12 75 ASP A N 1
ATOM 573 C CA . ASP A 1 75 ? 25.496 -9.456 -4.849 1.00 92.12 75 ASP A CA 1
ATOM 574 C C . ASP A 1 75 ? 25.230 -10.173 -6.183 1.00 92.12 75 ASP A C 1
ATOM 576 O O . ASP A 1 75 ? 26.046 -10.974 -6.642 1.00 92.12 75 ASP A O 1
ATOM 580 N N . ARG A 1 76 ? 24.052 -9.963 -6.777 1.00 94.19 76 ARG A N 1
ATOM 581 C CA . ARG A 1 76 ? 23.618 -10.650 -7.995 1.00 94.19 76 ARG A CA 1
ATOM 582 C C . ARG A 1 76 ? 22.573 -9.862 -8.762 1.00 94.19 76 ARG A C 1
ATOM 584 O O . ARG A 1 76 ? 21.767 -9.141 -8.178 1.00 94.19 76 ARG A O 1
ATOM 591 N N . CYS A 1 77 ? 22.526 -10.090 -10.066 1.00 91.75 77 CYS A N 1
ATOM 592 C CA . CYS A 1 77 ? 21.457 -9.615 -10.922 1.00 91.75 77 CYS A CA 1
ATOM 593 C C . CYS A 1 77 ? 20.121 -10.208 -10.458 1.00 91.75 77 CYS A C 1
ATOM 595 O O . CYS A 1 77 ? 19.963 -11.425 -10.373 1.00 91.75 77 CYS A O 1
ATOM 597 N N . THR A 1 78 ? 19.126 -9.362 -10.206 1.00 89.38 78 THR A N 1
ATOM 598 C CA . THR A 1 78 ? 17.790 -9.793 -9.780 1.00 89.38 78 THR A CA 1
ATOM 599 C C . THR A 1 78 ? 17.030 -10.513 -10.901 1.00 89.38 78 THR A C 1
ATOM 601 O O . THR A 1 78 ? 16.209 -11.378 -10.602 1.00 89.38 78 THR A O 1
ATOM 604 N N . GLY A 1 79 ? 17.324 -10.190 -12.169 1.00 86.81 79 GLY A N 1
ATOM 605 C CA . GLY A 1 79 ? 16.705 -10.812 -13.349 1.00 86.81 79 GLY A CA 1
ATOM 606 C C . GLY A 1 79 ? 17.142 -12.258 -13.574 1.00 86.81 79 GLY A C 1
ATOM 607 O O . GLY A 1 79 ? 16.336 -13.178 -13.453 1.00 86.81 79 GLY A O 1
ATOM 608 N N . CYS A 1 80 ? 18.428 -12.472 -13.868 1.00 89.62 80 CYS A N 1
ATOM 609 C CA . CYS A 1 80 ? 18.972 -13.799 -14.181 1.00 89.62 80 CYS A CA 1
ATOM 610 C C . CYS A 1 80 ? 19.658 -14.524 -13.006 1.00 89.62 80 CYS A C 1
ATOM 612 O O . CYS A 1 80 ? 19.913 -15.722 -13.099 1.00 89.62 80 CYS A O 1
ATOM 614 N N . GLY A 1 81 ? 19.963 -13.839 -11.898 1.00 90.25 81 GLY A N 1
ATOM 615 C CA . GLY A 1 81 ? 20.642 -14.426 -10.737 1.00 90.25 81 GLY A CA 1
ATOM 616 C C . GLY A 1 81 ? 22.172 -14.499 -10.825 1.00 90.25 81 GLY A C 1
ATOM 617 O O . GLY A 1 81 ? 22.785 -14.964 -9.860 1.00 90.25 81 GLY A O 1
ATOM 618 N N . THR A 1 82 ? 22.788 -14.047 -11.928 1.00 92.19 82 THR A N 1
ATOM 619 C CA . THR A 1 82 ? 24.253 -13.977 -12.092 1.00 92.19 82 THR A CA 1
ATOM 620 C C . THR A 1 82 ? 24.876 -13.145 -10.977 1.00 92.19 82 THR A C 1
ATOM 622 O O . THR A 1 82 ? 24.400 -12.046 -10.703 1.00 92.19 82 THR A O 1
ATOM 625 N N . ARG A 1 83 ? 25.917 -13.669 -10.319 1.00 93.31 83 ARG A N 1
ATOM 626 C CA . ARG A 1 83 ? 26.637 -12.946 -9.260 1.00 93.31 83 ARG A CA 1
ATOM 627 C C . ARG A 1 83 ? 27.470 -11.827 -9.872 1.00 93.31 83 ARG A C 1
ATOM 629 O O . ARG A 1 83 ? 28.068 -12.033 -10.923 1.00 93.31 83 ARG A O 1
ATOM 636 N N . PHE A 1 84 ? 27.491 -10.679 -9.210 1.00 92.81 84 PHE A N 1
ATOM 637 C CA . PHE A 1 84 ? 28.389 -9.599 -9.592 1.00 92.81 84 PHE A CA 1
ATOM 638 C C . PHE A 1 84 ? 29.785 -9.851 -9.020 1.00 92.81 84 PHE A C 1
ATOM 640 O O . PHE A 1 84 ? 29.903 -10.495 -7.972 1.00 92.81 84 PHE A O 1
ATOM 647 N N . ALA A 1 85 ? 30.818 -9.373 -9.716 1.00 89.19 85 ALA A N 1
ATOM 648 C CA . ALA A 1 85 ? 32.177 -9.365 -9.187 1.00 89.19 85 ALA A CA 1
ATOM 649 C C . ALA A 1 85 ? 32.205 -8.572 -7.870 1.00 89.19 85 ALA A C 1
ATOM 651 O O . ALA A 1 85 ? 31.530 -7.543 -7.741 1.00 89.19 85 ALA A O 1
ATOM 652 N N . GLU A 1 86 ? 32.918 -9.084 -6.865 1.00 81.06 86 GLU A N 1
ATOM 653 C CA . GLU A 1 86 ? 33.072 -8.364 -5.604 1.00 81.06 86 GLU A CA 1
ATOM 654 C C . GLU A 1 86 ? 33.903 -7.115 -5.891 1.00 81.06 86 GLU A C 1
ATOM 656 O O . GLU A 1 86 ? 35.000 -7.202 -6.422 1.00 81.06 86 GLU A O 1
ATOM 661 N N . GLN A 1 87 ? 33.354 -5.941 -5.587 1.00 69.19 87 GLN A N 1
ATOM 662 C CA . GLN A 1 87 ? 34.105 -4.696 -5.658 1.00 69.19 87 GLN A CA 1
ATOM 663 C C . GLN A 1 87 ? 34.978 -4.616 -4.402 1.00 69.19 87 GLN A C 1
ATOM 665 O O . GLN A 1 87 ? 34.687 -3.857 -3.474 1.00 69.19 87 GLN A O 1
ATOM 670 N N . ASP A 1 88 ? 35.988 -5.478 -4.302 1.00 66.69 88 ASP A N 1
ATOM 671 C CA . ASP A 1 88 ? 37.046 -5.271 -3.333 1.00 66.69 88 ASP A CA 1
ATOM 672 C C . ASP A 1 88 ? 37.848 -4.048 -3.791 1.00 66.69 88 ASP A C 1
ATOM 674 O O . ASP A 1 88 ? 38.306 -3.927 -4.918 1.00 66.69 88 ASP A O 1
ATOM 678 N N . GLY A 1 89 ? 37.924 -3.034 -2.931 1.00 61.41 89 GLY A N 1
ATOM 679 C CA . GLY A 1 89 ? 38.586 -1.764 -3.243 1.00 61.41 89 GLY A CA 1
ATOM 680 C C . GLY A 1 89 ? 40.112 -1.868 -3.333 1.00 61.41 89 GLY A C 1
ATOM 681 O O . GLY A 1 89 ? 40.795 -0.926 -2.935 1.00 61.41 89 GLY A O 1
ATOM 682 N N . SER A 1 90 ? 40.657 -3.008 -3.754 1.00 62.91 90 SER A N 1
ATOM 683 C CA . SER A 1 90 ? 42.070 -3.155 -4.074 1.00 62.91 90 SER A CA 1
ATOM 684 C C . SER A 1 90 ? 42.332 -2.561 -5.453 1.00 62.91 90 SER A C 1
ATOM 686 O O . SER A 1 90 ? 41.911 -3.104 -6.465 1.00 62.91 90 SER A O 1
ATOM 688 N N . ASP A 1 91 ? 43.077 -1.456 -5.479 1.00 60.12 91 ASP A N 1
ATOM 689 C CA . ASP A 1 91 ? 43.600 -0.761 -6.671 1.00 60.12 91 ASP A CA 1
ATOM 690 C C . ASP A 1 91 ? 44.547 -1.621 -7.550 1.00 60.12 91 ASP A C 1
ATOM 692 O O . ASP A 1 91 ? 45.196 -1.109 -8.462 1.00 60.12 91 ASP A O 1
ATOM 696 N N . GLU A 1 92 ? 44.656 -2.926 -7.299 1.00 65.38 92 GLU A N 1
ATOM 697 C CA . GLU A 1 92 ? 45.483 -3.861 -8.064 1.00 65.38 92 GLU A CA 1
ATOM 698 C C . GLU A 1 92 ? 44.587 -4.624 -9.047 1.00 65.38 92 GLU A C 1
ATOM 700 O O . GLU A 1 92 ? 44.247 -5.786 -8.855 1.00 65.38 92 GLU A O 1
ATOM 705 N N . MET A 1 93 ? 44.140 -3.912 -10.083 1.00 54.28 93 MET A N 1
ATOM 706 C CA . MET A 1 93 ? 43.300 -4.454 -11.149 1.00 54.28 93 MET A CA 1
ATOM 707 C C . MET A 1 93 ? 44.169 -5.324 -12.072 1.00 54.28 93 MET A C 1
ATOM 709 O O . MET A 1 93 ? 44.909 -4.798 -12.904 1.00 54.28 93 MET A O 1
ATOM 713 N N . GLU A 1 94 ? 44.119 -6.650 -11.917 1.00 60.00 94 GLU A N 1
ATOM 714 C CA . GLU A 1 94 ? 44.582 -7.551 -12.977 1.00 60.00 94 GLU A CA 1
ATOM 715 C C . GLU A 1 94 ? 43.594 -7.431 -14.152 1.00 60.00 94 GLU A C 1
ATOM 717 O O . GLU A 1 94 ? 42.398 -7.664 -13.993 1.00 60.00 94 GLU A O 1
ATOM 722 N N . GLU A 1 95 ? 44.077 -7.011 -15.326 1.00 60.84 95 GLU A N 1
ATOM 723 C CA . GLU A 1 95 ? 43.276 -6.670 -16.521 1.00 60.84 95 GLU A CA 1
ATOM 724 C C . GLU A 1 95 ? 42.537 -7.870 -17.166 1.00 60.84 95 GLU A C 1
ATOM 726 O O . GLU A 1 95 ? 41.938 -7.721 -18.231 1.00 60.84 95 GLU A O 1
ATOM 731 N N . ASP A 1 96 ? 42.540 -9.044 -16.527 1.00 55.56 96 ASP A N 1
ATOM 732 C CA . ASP A 1 96 ? 42.178 -10.323 -17.146 1.00 55.56 96 ASP A CA 1
ATOM 733 C C . ASP A 1 96 ? 40.899 -10.981 -16.578 1.00 55.56 96 ASP A C 1
ATOM 735 O O . ASP A 1 96 ? 40.550 -12.085 -17.004 1.00 55.56 96 ASP A O 1
ATOM 739 N N . GLU A 1 97 ? 40.173 -10.357 -15.639 1.00 68.44 97 GLU A N 1
ATOM 740 C CA . GLU A 1 97 ? 38.957 -10.963 -15.071 1.00 68.44 97 GLU A CA 1
ATOM 741 C C . GLU A 1 97 ? 37.668 -10.452 -15.743 1.00 68.44 97 GLU A C 1
ATOM 743 O O . GLU A 1 97 ? 37.284 -9.291 -15.598 1.00 68.44 97 GLU A O 1
ATOM 748 N N . ASP A 1 98 ? 36.965 -11.351 -16.449 1.00 76.56 98 ASP A N 1
ATOM 749 C CA . ASP A 1 98 ? 35.635 -11.168 -17.067 1.00 76.56 98 ASP A CA 1
ATOM 750 C C . ASP A 1 98 ? 34.511 -10.976 -16.011 1.00 76.56 98 ASP A C 1
ATOM 752 O O . ASP A 1 98 ? 33.494 -11.682 -15.985 1.00 76.56 98 ASP A O 1
ATOM 756 N N . GLY A 1 99 ? 34.702 -10.047 -15.076 1.00 81.31 99 GLY A N 1
ATOM 757 C CA . GLY A 1 99 ? 33.758 -9.734 -14.014 1.00 81.31 99 GLY A CA 1
ATOM 758 C C . GLY A 1 99 ? 32.474 -9.105 -14.555 1.00 81.31 99 GLY A C 1
ATOM 759 O O . GLY A 1 99 ? 32.498 -8.142 -15.318 1.00 81.31 99 GLY A O 1
ATOM 760 N N . VAL A 1 100 ? 31.320 -9.621 -14.126 1.00 86.25 100 VAL A N 1
ATOM 761 C CA . VAL A 1 100 ? 30.018 -9.009 -14.432 1.00 86.25 100 VAL A CA 1
ATOM 762 C C . VAL A 1 100 ? 29.714 -7.953 -13.376 1.00 86.25 100 VAL A C 1
ATOM 764 O O . VAL A 1 100 ? 29.669 -8.264 -12.185 1.00 86.25 100 VAL A O 1
ATOM 767 N N . PHE A 1 101 ? 29.432 -6.727 -13.804 1.00 88.56 101 PHE A N 1
ATOM 768 C CA . PHE A 1 101 ? 29.035 -5.623 -12.929 1.00 88.56 101 PHE A CA 1
ATOM 769 C C . PHE A 1 101 ? 27.544 -5.282 -13.105 1.00 88.56 101 PHE A C 1
ATOM 771 O O . PHE A 1 101 ? 26.948 -5.611 -14.139 1.00 88.56 101 PHE A O 1
ATOM 778 N N . PRO A 1 102 ? 26.896 -4.677 -12.092 1.00 90.88 102 PRO A N 1
ATOM 779 C CA . PRO A 1 102 ? 25.548 -4.150 -12.253 1.00 90.88 102 PRO A CA 1
ATOM 780 C C . PRO A 1 102 ? 25.569 -2.974 -13.234 1.00 90.88 102 PRO A C 1
ATOM 782 O O . PRO A 1 102 ? 26.286 -2.001 -13.024 1.00 90.88 102 PRO A O 1
ATOM 785 N N . ASP A 1 103 ? 24.760 -3.066 -14.285 1.00 89.94 103 ASP A N 1
ATOM 786 C CA . ASP A 1 103 ? 24.623 -2.030 -15.316 1.00 89.94 103 ASP A CA 1
ATOM 787 C C . ASP A 1 103 ? 23.481 -1.055 -14.981 1.00 89.94 103 ASP A C 1
ATOM 789 O O . ASP A 1 103 ? 23.568 0.147 -15.218 1.00 89.94 103 ASP A O 1
ATOM 793 N N . ALA A 1 104 ? 22.419 -1.560 -14.341 1.00 88.44 104 ALA A N 1
ATOM 794 C CA . ALA A 1 104 ? 21.281 -0.755 -13.911 1.00 88.44 104 ALA A CA 1
ATOM 795 C C . ALA A 1 104 ? 20.851 -1.076 -12.473 1.00 88.44 104 ALA A C 1
ATOM 797 O O . ALA A 1 104 ? 20.694 -2.242 -12.095 1.00 88.44 104 ALA A O 1
ATOM 798 N N . GLU A 1 105 ? 20.575 -0.027 -11.691 1.00 90.75 105 GLU A N 1
ATOM 799 C CA . GLU A 1 105 ? 19.967 -0.102 -10.360 1.00 90.75 105 GLU A CA 1
ATOM 800 C C . GLU A 1 105 ? 18.661 0.696 -10.322 1.00 90.75 105 GLU A C 1
ATOM 802 O O . GLU A 1 105 ? 18.591 1.856 -10.722 1.00 90.75 105 GLU A O 1
ATOM 807 N N . CYS A 1 106 ? 17.598 0.093 -9.791 1.00 87.19 106 CYS A N 1
ATOM 808 C CA . CYS A 1 106 ? 16.364 0.813 -9.512 1.00 87.19 106 CYS A CA 1
ATOM 809 C C . CYS A 1 106 ? 16.389 1.416 -8.102 1.00 87.19 106 CYS A C 1
ATOM 811 O O . CYS A 1 106 ? 16.235 0.691 -7.120 1.00 87.19 106 CYS A O 1
ATOM 813 N N . GLU A 1 107 ? 16.439 2.744 -7.991 1.00 85.88 107 GLU A N 1
ATOM 814 C CA . GLU A 1 107 ? 16.454 3.463 -6.703 1.00 85.88 107 GLU A CA 1
ATOM 815 C C . GLU A 1 107 ? 15.231 3.178 -5.812 1.00 85.88 107 GLU A C 1
ATOM 817 O O . GLU A 1 107 ? 15.290 3.263 -4.586 1.00 85.88 107 GLU A O 1
ATOM 822 N N . THR A 1 108 ? 14.095 2.832 -6.425 1.00 83.44 108 THR A N 1
ATOM 823 C CA . THR A 1 108 ? 12.831 2.645 -5.701 1.00 83.44 108 THR A CA 1
ATOM 824 C C . THR A 1 108 ? 12.724 1.261 -5.058 1.00 83.44 108 THR A C 1
ATOM 826 O O . THR A 1 108 ? 12.337 1.156 -3.893 1.00 83.44 108 THR A O 1
ATOM 829 N N . CYS A 1 109 ? 13.047 0.189 -5.791 1.00 84.31 109 CYS A N 1
ATOM 830 C CA . CYS A 1 109 ? 12.907 -1.186 -5.291 1.00 84.31 109 CYS A CA 1
ATOM 831 C C . CYS A 1 109 ? 14.241 -1.913 -5.060 1.00 84.31 109 CYS A C 1
ATOM 833 O O . CYS A 1 109 ? 14.240 -3.022 -4.526 1.00 84.31 109 CYS A O 1
ATOM 835 N N . GLY A 1 110 ? 15.371 -1.297 -5.415 1.00 88.25 110 GLY A N 1
ATOM 836 C CA . GLY A 1 110 ? 16.718 -1.851 -5.283 1.00 88.25 110 GLY A CA 1
ATOM 837 C C . GLY A 1 110 ? 17.044 -2.967 -6.272 1.00 88.25 110 GLY A C 1
ATOM 838 O O . GLY A 1 110 ? 17.968 -3.731 -6.013 1.00 88.25 110 GLY A O 1
ATOM 839 N N . TYR A 1 111 ? 16.256 -3.126 -7.340 1.00 89.75 111 TYR A N 1
ATOM 840 C CA . TYR A 1 111 ? 16.496 -4.135 -8.373 1.00 89.75 111 TYR A CA 1
ATOM 841 C C . TYR A 1 111 ? 17.802 -3.839 -9.105 1.00 89.75 111 TYR A C 1
ATOM 843 O O . TYR A 1 111 ? 17.959 -2.731 -9.607 1.00 89.75 111 TYR A O 1
ATOM 851 N N . LEU A 1 112 ? 18.686 -4.832 -9.193 1.00 91.62 112 LEU A N 1
ATOM 852 C CA . LEU A 1 112 ? 19.920 -4.764 -9.964 1.00 91.62 112 LEU A CA 1
ATOM 853 C C . LEU A 1 112 ? 19.802 -5.624 -11.221 1.00 91.62 112 LEU A C 1
ATOM 855 O O . LEU A 1 112 ? 19.296 -6.748 -11.151 1.00 91.62 112 LEU A O 1
ATOM 859 N N . ALA A 1 113 ? 20.301 -5.129 -12.346 1.00 91.81 113 ALA A N 1
ATOM 860 C CA . ALA A 1 113 ? 20.414 -5.884 -13.588 1.00 91.81 113 ALA A CA 1
ATOM 861 C C . ALA A 1 113 ? 21.849 -5.853 -14.119 1.00 91.81 113 ALA A C 1
ATOM 863 O O . ALA A 1 113 ? 22.515 -4.825 -14.048 1.00 91.81 113 ALA A O 1
ATOM 864 N N . CYS A 1 114 ? 22.320 -6.984 -14.652 1.00 91.50 114 CYS A N 1
ATOM 865 C CA . CYS A 1 114 ? 23.480 -6.986 -15.543 1.00 91.50 114 CYS A CA 1
ATOM 866 C C . CYS A 1 114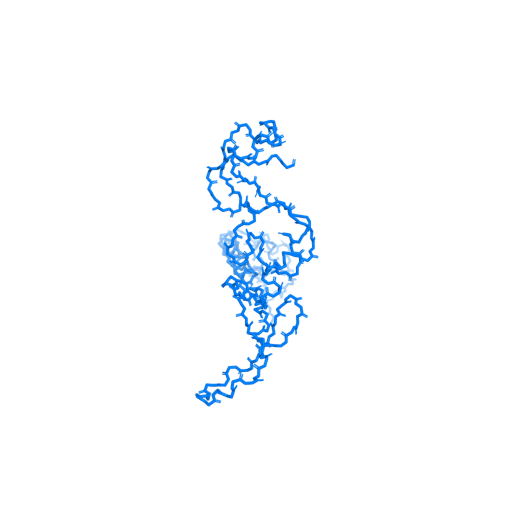 ? 23.101 -6.376 -16.899 1.00 91.50 114 CYS A C 1
ATOM 868 O O . CYS A 1 114 ? 21.914 -6.296 -17.216 1.00 91.50 114 CYS A O 1
ATOM 870 N N . GLU A 1 115 ? 24.091 -6.045 -17.723 1.00 89.94 115 GLU A N 1
ATOM 871 C CA . GLU A 1 115 ? 23.900 -5.476 -19.066 1.00 89.94 115 GLU A CA 1
ATOM 872 C C . GLU A 1 115 ? 22.882 -6.264 -19.913 1.00 89.94 115 GLU A C 1
ATOM 874 O O . GLU A 1 115 ? 21.955 -5.692 -20.491 1.00 89.94 115 GLU A O 1
ATOM 879 N N . SER A 1 116 ? 22.971 -7.600 -19.930 1.00 88.81 116 SER A N 1
ATOM 880 C CA . SER A 1 116 ? 22.024 -8.434 -20.683 1.00 88.81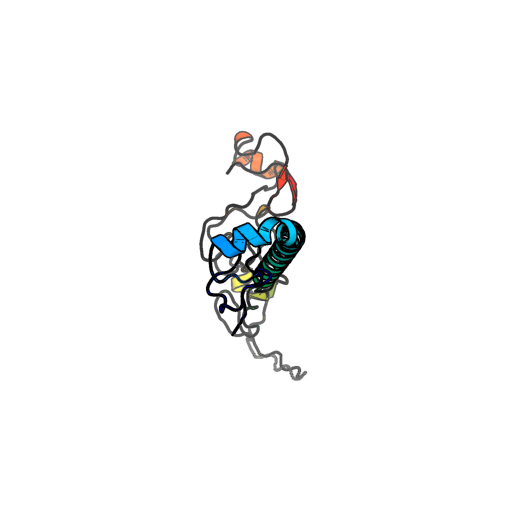 116 SER A CA 1
ATOM 881 C C . SER A 1 116 ? 20.589 -8.318 -20.166 1.00 88.81 116 SER A C 1
ATOM 883 O O . SER A 1 116 ? 19.659 -8.299 -20.958 1.00 88.81 116 SER A O 1
ATOM 885 N N . CYS A 1 117 ? 20.382 -8.228 -18.848 1.00 88.00 117 CYS A N 1
ATOM 886 C CA . CYS A 1 117 ? 19.043 -8.043 -18.278 1.00 88.00 117 CYS A CA 1
ATOM 887 C C . CYS A 1 117 ? 18.566 -6.589 -18.375 1.00 88.00 117 CYS A C 1
ATOM 889 O O . CYS A 1 117 ? 17.369 -6.357 -18.433 1.00 88.00 117 CYS A O 1
ATOM 891 N N . ALA A 1 118 ? 19.465 -5.606 -18.369 1.00 84.94 118 ALA A N 1
ATOM 892 C CA . ALA A 1 118 ? 19.102 -4.202 -18.537 1.00 84.94 118 ALA A CA 1
ATOM 893 C C . ALA A 1 118 ? 18.608 -3.938 -19.969 1.00 84.94 118 ALA A C 1
ATOM 895 O O . ALA A 1 118 ? 17.618 -3.233 -20.172 1.00 84.94 118 ALA A O 1
ATOM 896 N N . SER A 1 119 ? 19.257 -4.573 -20.947 1.00 80.56 119 SER A N 1
ATOM 897 C CA . SER A 1 119 ? 18.875 -4.525 -22.360 1.00 80.56 119 SER A CA 1
ATOM 898 C C . SER A 1 119 ? 17.698 -5.446 -22.710 1.00 80.56 119 SER A C 1
ATOM 900 O O . SER A 1 119 ? 16.895 -5.101 -23.577 1.00 80.56 119 SER A O 1
ATOM 902 N N . ASP A 1 120 ? 17.534 -6.584 -22.026 1.00 76.19 120 ASP A N 1
ATOM 903 C CA . ASP A 1 120 ? 16.405 -7.494 -22.230 1.00 76.19 120 ASP A CA 1
ATOM 904 C C . ASP A 1 120 ? 15.175 -7.061 -21.427 1.00 76.19 120 ASP A C 1
ATOM 906 O O . ASP A 1 120 ? 15.040 -7.279 -20.219 1.00 76.19 120 ASP A O 1
ATOM 910 N N . HIS A 1 121 ? 14.203 -6.489 -22.131 1.00 63.59 121 HIS A N 1
ATOM 911 C CA . HIS A 1 121 ? 12.969 -6.035 -21.511 1.00 63.59 121 HIS A CA 1
ATOM 912 C C . HIS A 1 121 ? 12.143 -7.176 -20.885 1.00 63.59 121 HIS A C 1
ATOM 914 O O . HIS A 1 121 ? 11.336 -6.907 -20.002 1.00 63.59 121 HIS A O 1
ATOM 920 N N . SER A 1 122 ? 12.353 -8.442 -21.265 1.00 64.81 122 SER A N 1
ATOM 921 C CA . SER A 1 122 ? 11.580 -9.581 -20.747 1.00 64.81 122 SER A CA 1
ATOM 922 C C . SER A 1 122 ? 12.043 -10.099 -19.380 1.00 64.81 122 SER A C 1
ATOM 924 O O . SER A 1 122 ? 11.233 -10.640 -18.620 1.00 64.81 122 SER A O 1
ATOM 926 N N . SER A 1 123 ? 13.324 -9.916 -19.052 1.00 64.69 123 SER A N 1
ATOM 927 C CA . SER A 1 123 ? 13.964 -10.406 -17.823 1.00 64.69 123 SER A CA 1
ATOM 928 C C . SER A 1 123 ? 14.513 -9.276 -16.932 1.00 64.69 123 SER A C 1
ATOM 930 O O . SER A 1 123 ? 14.862 -9.501 -15.769 1.00 64.69 123 SER A O 1
ATOM 932 N N . GLY A 1 124 ? 14.509 -8.040 -17.437 1.00 63.47 124 GLY A N 1
ATOM 933 C CA . GLY A 1 124 ? 14.969 -6.842 -16.746 1.00 63.47 124 GLY A CA 1
ATOM 934 C C . GLY A 1 124 ? 13.959 -6.116 -15.869 1.00 63.47 124 GLY A C 1
ATOM 935 O O . GLY A 1 124 ? 14.378 -5.312 -15.052 1.00 63.47 124 GLY A O 1
ATOM 936 N N . SER A 1 125 ? 12.648 -6.339 -15.989 1.00 76.50 125 SER A N 1
ATOM 937 C CA . SER A 1 125 ? 11.681 -5.420 -15.367 1.00 76.50 125 SER A CA 1
ATOM 938 C C . SER A 1 125 ? 11.790 -5.353 -13.838 1.00 76.50 125 SER A C 1
ATOM 940 O O . SER A 1 125 ? 11.586 -6.362 -13.153 1.00 76.50 125 SER A O 1
ATOM 942 N N . CYS A 1 126 ? 12.055 -4.166 -13.291 1.00 80.62 126 CYS A N 1
ATOM 943 C CA . CYS A 1 126 ? 12.131 -3.989 -11.847 1.00 80.62 126 CYS A CA 1
ATOM 944 C C . CYS A 1 126 ? 10.761 -4.203 -11.166 1.00 80.62 126 CYS A C 1
ATOM 946 O O . CYS A 1 126 ? 9.706 -4.185 -11.795 1.00 80.62 126 CYS A O 1
ATOM 948 N N . TYR A 1 127 ? 10.745 -4.386 -9.841 1.00 78.56 127 TYR A N 1
ATOM 949 C CA . TYR A 1 127 ? 9.508 -4.668 -9.091 1.00 78.56 127 TYR A CA 1
ATOM 950 C C . TYR A 1 127 ? 8.590 -3.456 -8.867 1.00 78.56 127 TYR A C 1
ATOM 952 O O . TYR A 1 127 ? 7.684 -3.527 -8.038 1.00 78.56 127 TYR A O 1
ATOM 960 N N . CYS A 1 128 ? 8.843 -2.325 -9.523 1.00 80.25 128 CYS A N 1
ATOM 961 C CA . CYS A 1 128 ? 8.008 -1.145 -9.344 1.00 80.25 128 CYS A CA 1
ATOM 962 C C . CYS A 1 128 ? 6.724 -1.288 -10.161 1.00 80.25 128 CYS A C 1
ATOM 964 O O . CYS A 1 128 ? 6.767 -1.663 -11.325 1.00 80.25 128 CYS A O 1
ATOM 966 N N . ASP A 1 129 ? 5.584 -0.925 -9.572 1.00 75.25 129 ASP A N 1
ATOM 967 C CA . ASP A 1 129 ? 4.276 -1.013 -10.244 1.00 75.25 129 ASP A CA 1
ATOM 968 C C . ASP A 1 129 ? 4.121 -0.005 -11.396 1.00 75.25 129 ASP A C 1
ATOM 970 O O . ASP A 1 129 ? 3.222 -0.127 -12.228 1.00 75.25 129 ASP A O 1
ATOM 974 N N . LYS A 1 130 ? 4.961 1.037 -11.405 1.00 81.12 130 LYS A N 1
ATOM 975 C CA . LYS A 1 130 ? 4.786 2.228 -12.242 1.00 81.12 130 LYS A CA 1
ATOM 976 C C . LYS A 1 130 ? 5.933 2.519 -13.202 1.00 81.12 130 LYS A C 1
ATOM 978 O O . LYS A 1 130 ? 5.764 3.304 -14.135 1.00 81.12 130 LYS A O 1
ATOM 983 N N . SER A 1 131 ? 7.089 1.911 -12.995 1.00 81.69 131 SER A N 1
ATOM 984 C CA . SER A 1 131 ? 8.285 2.190 -13.781 1.00 81.69 131 SER A CA 1
ATOM 985 C C . SER A 1 131 ? 9.169 0.961 -13.894 1.00 81.69 131 SER A C 1
ATOM 987 O O . SER A 1 131 ? 9.106 0.069 -13.053 1.00 81.69 131 SER A O 1
ATOM 989 N N . ASN A 1 132 ? 10.013 0.951 -14.919 1.00 81.94 132 ASN A N 1
ATOM 990 C CA . ASN A 1 132 ? 11.134 0.043 -15.059 1.00 81.94 132 ASN A CA 1
ATOM 991 C C . ASN A 1 132 ? 12.432 0.849 -14.971 1.00 81.94 132 ASN A C 1
ATOM 993 O O . ASN A 1 132 ? 12.651 1.716 -15.807 1.00 81.94 132 ASN A O 1
ATOM 997 N N . PHE A 1 133 ? 13.251 0.620 -13.941 1.00 79.38 133 PHE A N 1
ATOM 998 C CA . PHE A 1 133 ? 14.488 1.388 -13.691 1.00 79.38 133 PHE A CA 1
ATOM 999 C C . PHE A 1 133 ? 14.325 2.918 -13.759 1.00 79.38 133 PHE A C 1
ATOM 1001 O O . PHE A 1 133 ? 15.196 3.633 -14.233 1.00 79.38 133 PHE A O 1
ATOM 1008 N N . GLY A 1 134 ? 13.190 3.436 -13.282 1.00 78.00 134 GLY A N 1
ATOM 1009 C CA . GLY A 1 134 ? 12.903 4.875 -13.305 1.00 78.00 134 GLY A CA 1
ATOM 1010 C C . GLY A 1 134 ? 12.171 5.353 -14.561 1.00 78.00 134 GLY A C 1
ATOM 1011 O O . GLY A 1 134 ? 11.455 6.347 -14.477 1.00 78.00 134 GLY A O 1
ATOM 1012 N N . THR A 1 135 ? 12.211 4.607 -15.667 1.00 82.88 135 THR A N 1
ATOM 1013 C CA . THR A 1 135 ? 11.404 4.903 -16.858 1.00 82.88 135 THR A CA 1
ATOM 1014 C C . THR A 1 135 ? 9.947 4.513 -16.613 1.00 82.88 135 THR A C 1
ATOM 1016 O O . THR A 1 135 ? 9.664 3.348 -16.316 1.00 82.88 135 THR A O 1
ATOM 1019 N N . PRO A 1 136 ? 8.984 5.440 -16.696 1.00 85.12 136 PRO A N 1
ATOM 1020 C CA . PRO A 1 136 ? 7.598 5.130 -16.391 1.00 85.12 136 PRO A CA 1
ATOM 1021 C C . PRO A 1 136 ? 6.979 4.242 -17.482 1.00 85.12 136 PRO A C 1
ATOM 1023 O O . PRO A 1 136 ? 7.078 4.522 -18.673 1.00 85.12 136 PRO A O 1
ATOM 1026 N N . TYR A 1 137 ? 6.246 3.197 -17.086 1.00 86.00 137 TYR A N 1
ATOM 1027 C CA . TYR A 1 137 ? 5.606 2.260 -18.030 1.00 86.00 137 TYR A CA 1
ATOM 1028 C C . TYR A 1 137 ? 4.615 2.906 -19.006 1.00 86.00 137 TYR A C 1
ATOM 1030 O O . TYR A 1 137 ? 4.226 2.277 -19.981 1.00 86.00 137 TYR A O 1
ATOM 1038 N N . CYS A 1 138 ? 4.186 4.144 -18.755 1.00 88.44 138 CYS A N 1
ATOM 1039 C CA . CYS A 1 138 ? 3.259 4.846 -19.637 1.00 88.44 138 CYS A CA 1
ATOM 1040 C C . CYS A 1 138 ? 3.908 5.319 -20.944 1.00 88.44 138 CYS A C 1
ATOM 1042 O O . CYS A 1 138 ? 3.181 5.658 -21.874 1.00 88.44 138 CYS A O 1
ATOM 1044 N N . GLU A 1 139 ? 5.240 5.327 -21.016 1.00 85.62 139 GLU A N 1
ATOM 1045 C CA . GLU A 1 139 ? 6.020 5.654 -22.218 1.00 85.62 139 GLU A CA 1
ATOM 1046 C C . GLU A 1 139 ? 6.458 4.397 -22.982 1.00 85.62 139 GLU A C 1
ATOM 1048 O O . GLU A 1 139 ? 6.796 4.465 -24.159 1.00 85.62 139 GLU A O 1
ATOM 1053 N N . LEU A 1 140 ? 6.404 3.230 -22.335 1.00 84.50 140 LEU A N 1
ATOM 1054 C CA . LEU A 1 140 ? 6.828 1.955 -22.902 1.00 84.50 140 LEU A CA 1
ATOM 1055 C C . LEU A 1 140 ? 5.624 1.175 -23.426 1.00 84.50 140 LEU A C 1
ATOM 1057 O O . LEU A 1 140 ? 4.584 1.115 -22.769 1.00 84.50 140 LEU A O 1
ATOM 1061 N N . ALA A 1 141 ? 5.770 0.528 -24.583 1.00 81.50 141 ALA A N 1
ATOM 1062 C CA . ALA A 1 141 ? 4.730 -0.342 -25.125 1.00 81.50 141 ALA A CA 1
ATOM 1063 C C . ALA A 1 141 ? 4.289 -1.380 -24.068 1.00 81.50 141 ALA A C 1
ATOM 1065 O O . ALA A 1 141 ? 5.150 -2.042 -23.482 1.00 81.50 141 ALA A O 1
ATOM 1066 N N . PRO A 1 142 ? 2.980 -1.537 -23.780 1.00 77.25 142 PRO A N 1
ATOM 1067 C CA . PRO A 1 142 ? 2.512 -2.462 -22.758 1.00 77.25 142 PRO A CA 1
ATOM 1068 C C . PRO A 1 142 ? 2.983 -3.886 -23.041 1.00 77.25 142 PRO A C 1
ATOM 1070 O O . PRO A 1 142 ? 2.611 -4.491 -24.044 1.00 77.25 142 PRO A O 1
ATOM 1073 N N . ALA A 1 143 ? 3.767 -4.439 -22.124 1.00 76.62 143 ALA A N 1
ATOM 1074 C CA . ALA A 1 143 ? 4.237 -5.809 -22.197 1.00 76.62 143 ALA A CA 1
ATOM 1075 C C . ALA A 1 143 ? 3.745 -6.616 -20.993 1.00 76.62 143 ALA A C 1
ATOM 1077 O O . ALA A 1 143 ? 3.403 -6.063 -19.943 1.00 76.62 143 ALA A O 1
ATOM 1078 N N . TYR A 1 144 ? 3.704 -7.944 -21.132 1.00 71.50 144 TYR A N 1
ATOM 1079 C CA . TYR A 1 144 ? 3.179 -8.832 -20.088 1.00 71.50 144 TYR A CA 1
ATOM 1080 C C . TYR A 1 144 ? 3.954 -8.721 -18.763 1.00 71.50 144 TYR A C 1
ATOM 1082 O O . TYR A 1 144 ? 3.381 -8.954 -17.705 1.00 71.50 144 TYR A O 1
ATOM 1090 N N . TYR A 1 145 ? 5.231 -8.337 -18.809 1.00 69.00 145 TYR A N 1
ATOM 1091 C CA . TYR A 1 145 ? 6.097 -8.193 -17.638 1.00 69.00 145 TYR A CA 1
ATOM 1092 C C . TYR A 1 145 ? 5.966 -6.827 -16.935 1.00 69.00 145 TYR A C 1
ATOM 1094 O O . TYR A 1 145 ? 6.368 -6.699 -15.782 1.00 69.00 145 TYR A O 1
ATOM 1102 N N . HIS A 1 146 ? 5.318 -5.823 -17.547 1.00 73.12 146 HIS A N 1
ATOM 1103 C CA . HIS A 1 146 ? 5.108 -4.497 -16.934 1.00 73.12 146 HIS A CA 1
ATOM 1104 C C . HIS A 1 146 ? 4.156 -4.504 -15.717 1.00 73.12 146 HIS A C 1
ATOM 1106 O O . HIS A 1 146 ? 3.966 -3.475 -15.077 1.00 73.12 146 HIS A O 1
ATOM 1112 N N . ALA A 1 147 ? 3.541 -5.640 -15.368 1.00 65.69 147 ALA A N 1
ATOM 1113 C CA . ALA A 1 147 ? 2.715 -5.801 -14.161 1.00 65.69 147 ALA A CA 1
ATOM 1114 C C . ALA A 1 147 ? 3.359 -6.707 -13.094 1.00 65.69 147 ALA A C 1
ATOM 1116 O O . ALA A 1 147 ? 2.682 -7.204 -12.185 1.00 65.69 147 ALA A O 1
ATOM 1117 N N . GLY A 1 148 ? 4.673 -6.922 -13.196 1.00 64.12 148 GLY A N 1
ATOM 1118 C CA . GLY A 1 148 ? 5.419 -7.774 -12.282 1.00 64.12 148 GLY A CA 1
ATOM 1119 C C . GLY A 1 148 ? 4.973 -9.238 -12.345 1.00 64.12 148 GLY A C 1
ATOM 1120 O O . GLY A 1 148 ? 4.379 -9.703 -13.315 1.00 64.12 148 GLY A O 1
ATOM 1121 N N . ARG A 1 149 ? 5.250 -9.996 -11.277 1.00 58.81 149 ARG A N 1
ATOM 1122 C CA . ARG A 1 149 ? 5.071 -11.462 -11.243 1.00 58.81 149 ARG A CA 1
ATOM 1123 C C . ARG A 1 149 ? 3.634 -11.971 -11.433 1.00 58.81 149 ARG A C 1
ATOM 1125 O O . ARG A 1 149 ? 3.472 -13.165 -11.651 1.00 58.81 149 ARG A O 1
ATOM 1132 N N . ASN A 1 150 ? 2.610 -11.122 -11.306 1.00 58.56 150 ASN A N 1
ATOM 1133 C CA . ASN A 1 150 ? 1.231 -11.569 -11.076 1.00 58.56 150 ASN A CA 1
ATOM 1134 C C . ASN A 1 150 ? 0.158 -10.927 -11.980 1.00 58.56 150 ASN A C 1
ATOM 1136 O O . ASN A 1 150 ? -1.022 -10.989 -11.622 1.00 58.56 150 ASN A O 1
ATOM 1140 N N . GLY A 1 151 ? 0.476 -10.329 -13.135 1.00 64.50 151 GLY A N 1
ATOM 1141 C CA . GLY A 1 151 ? -0.622 -9.869 -13.992 1.00 64.50 151 GLY A CA 1
ATOM 1142 C C . GLY A 1 151 ? -0.282 -9.134 -15.277 1.00 64.50 151 GLY A C 1
ATOM 1143 O O . GLY A 1 151 ? 0.863 -9.027 -15.682 1.00 64.50 151 GLY A O 1
ATOM 1144 N N . THR A 1 152 ? -1.346 -8.633 -15.905 1.00 72.12 152 THR A N 1
ATOM 1145 C CA . THR A 1 152 ? -1.339 -7.731 -17.063 1.00 72.12 152 THR A CA 1
ATOM 1146 C C . THR A 1 152 ? -1.262 -6.280 -16.588 1.00 72.12 152 THR A C 1
ATOM 1148 O O . THR A 1 152 ? -1.931 -5.926 -15.612 1.00 72.12 152 THR A O 1
ATOM 1151 N N . TYR A 1 153 ? -0.481 -5.436 -17.268 1.00 78.00 153 TYR A N 1
ATOM 1152 C CA . TYR A 1 153 ? -0.377 -4.007 -16.960 1.00 78.00 153 TYR A CA 1
ATOM 1153 C C . TYR A 1 153 ? -1.756 -3.334 -17.014 1.00 78.00 153 TYR A C 1
ATOM 1155 O O . TYR A 1 153 ? -2.462 -3.426 -18.013 1.00 78.00 153 TYR A O 1
ATOM 1163 N N . LYS A 1 154 ? -2.158 -2.681 -15.914 1.00 81.81 154 LYS A N 1
ATOM 1164 C CA . LYS A 1 154 ? -3.444 -1.955 -15.792 1.00 81.81 154 LYS A CA 1
ATOM 1165 C C . LYS A 1 154 ? -3.276 -0.435 -15.739 1.00 81.81 154 LYS A C 1
ATOM 1167 O O . LYS A 1 154 ? -4.266 0.290 -15.552 1.00 81.81 154 LYS A O 1
ATOM 1172 N N . GLY A 1 155 ? -2.030 0.031 -15.818 1.00 85.81 155 GLY A N 1
ATOM 1173 C CA . GLY A 1 155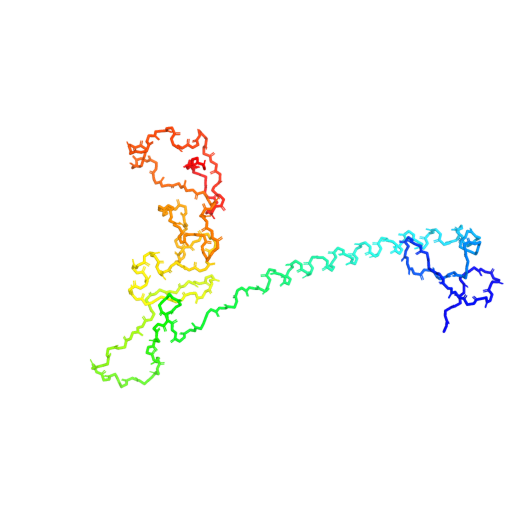 ? -1.706 1.449 -15.820 1.00 85.81 155 GLY A CA 1
ATOM 1174 C C . GLY A 1 155 ? -2.151 2.125 -17.113 1.00 85.81 155 GLY A C 1
ATOM 1175 O O . GLY A 1 155 ? -2.742 1.505 -17.995 1.00 85.81 155 GLY A O 1
ATOM 1176 N N . ASP A 1 156 ? -1.926 3.428 -17.181 1.00 90.88 156 ASP A N 1
ATOM 1177 C CA . ASP A 1 156 ? -2.224 4.193 -18.385 1.00 90.88 156 ASP A CA 1
ATOM 1178 C C . ASP A 1 156 ? -1.024 4.154 -19.326 1.00 90.88 156 ASP A C 1
ATOM 1180 O O . ASP A 1 156 ? 0.116 4.177 -18.872 1.00 90.88 156 ASP A O 1
ATOM 1184 N N . TYR A 1 157 ? -1.289 4.125 -20.627 1.00 90.94 157 TYR A N 1
ATOM 1185 C CA . TYR A 1 157 ? -0.271 4.168 -21.670 1.00 90.94 157 TYR A CA 1
ATOM 1186 C C . TYR A 1 157 ? -0.530 5.385 -22.556 1.00 90.94 157 TYR A C 1
ATOM 1188 O O . TYR A 1 157 ? -1.665 5.606 -22.984 1.00 90.94 157 TYR A O 1
ATOM 1196 N N . HIS A 1 158 ? 0.487 6.213 -22.775 1.00 90.69 158 HIS A N 1
ATOM 1197 C CA . HIS A 1 158 ? 0.390 7.430 -23.578 1.00 90.69 158 HIS A CA 1
ATOM 1198 C C . HIS A 1 158 ? 1.692 7.653 -24.373 1.00 90.69 158 HIS A C 1
ATOM 1200 O O . HIS A 1 158 ? 2.472 8.549 -24.046 1.00 90.69 158 HIS A O 1
ATOM 1206 N N . PRO A 1 159 ? 1.943 6.849 -25.424 1.00 87.38 159 PRO A N 1
ATOM 1207 C CA . PRO A 1 159 ? 3.054 7.104 -26.330 1.00 87.38 159 PRO A CA 1
ATOM 1208 C C . PRO A 1 159 ? 2.851 8.450 -27.029 1.00 87.38 159 PRO A C 1
ATOM 1210 O O . PRO A 1 159 ? 1.743 9.009 -27.001 1.00 87.38 159 PRO A O 1
ATOM 1213 N N . ASP A 1 160 ? 3.911 8.965 -27.655 1.00 86.25 160 ASP A N 1
ATOM 1214 C CA . ASP A 1 160 ? 3.833 10.225 -28.386 1.00 86.25 160 ASP A CA 1
ATOM 1215 C C . ASP A 1 160 ? 2.672 10.180 -29.389 1.00 86.25 160 ASP A C 1
ATOM 1217 O O . ASP A 1 160 ? 2.550 9.275 -30.219 1.00 86.25 160 ASP A O 1
ATOM 1221 N N . PHE A 1 161 ? 1.760 11.139 -29.243 1.00 82.00 161 PHE A N 1
ATOM 1222 C CA . PHE A 1 161 ? 0.530 11.171 -30.014 1.00 82.00 161 PHE A CA 1
ATOM 1223 C C . PHE A 1 161 ? 0.811 11.415 -31.499 1.00 82.00 161 PHE A C 1
ATOM 1225 O O . PHE A 1 161 ? 0.077 10.891 -32.331 1.00 82.00 161 PHE A O 1
ATOM 1232 N N . GLU A 1 162 ? 1.836 12.196 -31.849 1.00 81.19 162 GLU A N 1
ATOM 1233 C CA . GLU A 1 162 ? 2.118 12.534 -33.251 1.00 81.19 162 GLU A CA 1
ATOM 1234 C C . GLU A 1 162 ? 2.663 11.339 -34.036 1.00 81.19 162 GLU A C 1
ATOM 1236 O O . GLU A 1 162 ? 2.311 11.152 -35.204 1.00 81.19 162 GLU A O 1
ATOM 1241 N N . GLU A 1 163 ? 3.458 10.504 -33.371 1.00 80.81 163 GLU A N 1
ATOM 1242 C CA . GLU A 1 163 ? 4.063 9.308 -33.950 1.00 80.81 163 GLU A CA 1
ATOM 1243 C C . GLU A 1 163 ? 3.042 8.160 -34.041 1.00 80.81 163 GLU A C 1
ATOM 1245 O O . GLU A 1 163 ? 2.792 7.618 -35.117 1.00 80.81 163 GLU A O 1
ATOM 1250 N N . TYR A 1 164 ? 2.351 7.848 -32.940 1.00 79.56 164 TYR A N 1
ATOM 1251 C CA . TYR A 1 164 ? 1.506 6.650 -32.853 1.00 79.56 164 TYR A CA 1
ATOM 1252 C C . TYR A 1 164 ? 0.067 6.828 -33.351 1.00 79.56 164 TYR A C 1
ATOM 1254 O O . TYR A 1 164 ? -0.607 5.838 -33.659 1.00 79.56 164 TYR A O 1
ATOM 1262 N N . ALA A 1 165 ? -0.445 8.060 -33.470 1.00 79.94 165 ALA A N 1
ATOM 1263 C CA . ALA A 1 165 ? -1.794 8.269 -34.006 1.00 79.94 165 ALA A CA 1
ATOM 1264 C C . ALA A 1 165 ? -1.911 7.865 -35.484 1.00 79.94 165 ALA A C 1
ATOM 1266 O O . ALA A 1 165 ? -3.021 7.565 -35.934 1.00 79.94 165 ALA A O 1
ATOM 1267 N N . GLN A 1 166 ? -0.797 7.839 -36.224 1.00 79.31 166 GLN A N 1
ATOM 1268 C CA . GLN A 1 166 ? -0.762 7.370 -37.611 1.00 79.31 166 GLN A CA 1
ATOM 1269 C C . GLN A 1 166 ? -0.921 5.847 -37.702 1.00 79.31 166 GLN A C 1
ATOM 1271 O O . GLN A 1 166 ? -1.594 5.364 -38.610 1.00 79.31 166 GLN A O 1
ATOM 1276 N N . GLU A 1 167 ? -0.371 5.103 -36.741 1.00 83.56 167 GLU A N 1
ATOM 1277 C CA . GLU A 1 167 ? -0.394 3.636 -36.738 1.00 83.56 167 GLU A CA 1
ATOM 1278 C C . GLU A 1 167 ? -1.681 3.057 -36.138 1.00 83.56 167 GLU A C 1
ATOM 1280 O O . GLU A 1 167 ? -2.328 2.199 -36.736 1.00 83.56 167 GLU A O 1
ATOM 1285 N N . LEU A 1 168 ? -2.077 3.532 -34.953 1.00 82.56 168 LEU A N 1
ATOM 1286 C CA . LEU A 1 168 ? -3.222 2.991 -34.205 1.00 82.56 168 LEU A CA 1
ATOM 1287 C C . LEU A 1 168 ? -4.545 3.700 -34.528 1.00 82.56 168 LEU A C 1
ATOM 1289 O O . LEU A 1 168 ? -5.626 3.215 -34.183 1.00 82.56 168 LEU A O 1
ATOM 1293 N N . GLY A 1 169 ? -4.465 4.858 -35.185 1.00 86.44 169 GLY A N 1
ATOM 1294 C CA . GLY A 1 169 ? -5.598 5.719 -35.483 1.00 86.44 169 GLY A CA 1
ATOM 1295 C C . GLY A 1 169 ? -6.057 6.561 -34.287 1.00 86.44 169 GLY A C 1
ATOM 1296 O O . GLY A 1 169 ? -6.011 6.162 -33.123 1.00 86.44 169 GLY A O 1
ATOM 1297 N N . VAL A 1 170 ? -6.610 7.740 -34.585 1.00 84.75 170 VAL A N 1
ATOM 1298 C CA . VAL A 1 170 ? -7.099 8.717 -33.587 1.00 84.75 170 VAL A CA 1
ATOM 1299 C C . VAL A 1 170 ? -8.156 8.122 -32.637 1.00 84.75 170 VAL A C 1
ATOM 1301 O O . VAL A 1 170 ? -8.324 8.583 -31.509 1.00 84.75 170 VAL A O 1
ATOM 1304 N N . GLY A 1 171 ? -8.861 7.071 -33.069 1.00 89.75 171 GLY A N 1
ATOM 1305 C CA . GLY A 1 171 ? -9.878 6.380 -32.276 1.00 89.75 171 GLY A CA 1
ATOM 1306 C C . GLY A 1 171 ? -9.340 5.544 -31.108 1.00 89.75 171 GLY A C 1
ATOM 1307 O O . GLY A 1 171 ? -10.122 5.250 -30.198 1.00 89.75 171 GLY A O 1
ATOM 1308 N N . ALA A 1 172 ? -8.051 5.187 -31.101 1.00 89.94 172 ALA A N 1
ATOM 1309 C CA . ALA A 1 172 ? -7.429 4.381 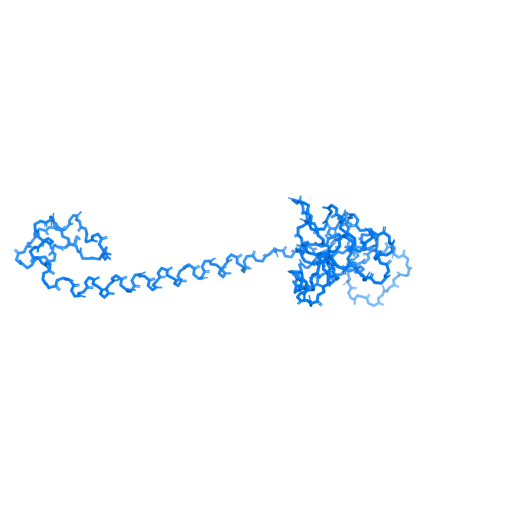-30.045 1.00 89.94 172 ALA A CA 1
ATOM 1310 C C . ALA A 1 172 ? -7.219 5.159 -28.732 1.00 89.94 172 ALA A C 1
ATOM 1312 O O . ALA A 1 172 ? -7.168 4.570 -27.652 1.00 89.94 172 ALA A O 1
ATOM 1313 N N . TYR A 1 173 ? -7.165 6.489 -28.808 1.00 92.06 173 TYR A N 1
ATOM 1314 C CA . TYR A 1 173 ? -6.956 7.366 -27.660 1.00 92.06 173 TYR A CA 1
ATOM 1315 C C . TYR A 1 173 ? -8.270 7.807 -27.017 1.00 92.06 173 TYR A C 1
ATOM 1317 O O . TYR A 1 173 ? -9.333 7.870 -27.646 1.00 92.06 173 TYR A O 1
ATOM 1325 N N . GLU A 1 174 ? -8.197 8.150 -25.736 1.00 93.25 174 GLU A N 1
ATOM 1326 C CA . GLU A 1 174 ? -9.259 8.866 -25.045 1.00 93.25 174 GLU A CA 1
ATOM 1327 C C . GLU A 1 174 ? -9.515 10.232 -25.702 1.00 93.25 174 GLU A C 1
ATOM 1329 O O . GLU A 1 174 ? -8.611 10.916 -26.184 1.00 93.25 174 GLU A O 1
ATOM 1334 N N . THR A 1 175 ? -10.779 10.657 -25.710 1.00 93.38 175 THR A N 1
ATOM 1335 C CA . THR A 1 175 ? -11.196 11.894 -26.389 1.00 93.38 175 THR A CA 1
ATOM 1336 C C . THR A 1 175 ? -10.694 13.159 -25.696 1.00 93.38 175 THR A C 1
ATOM 1338 O O . THR A 1 175 ? -10.565 14.203 -26.335 1.00 93.38 175 THR A O 1
ATOM 1341 N N . ARG A 1 176 ? -10.415 13.093 -24.391 1.00 93.25 176 ARG A N 1
ATOM 1342 C CA . ARG A 1 176 ? -9.920 14.212 -23.585 1.00 93.25 176 ARG A CA 1
ATOM 1343 C C . ARG A 1 176 ? -8.614 13.819 -22.914 1.00 93.25 176 ARG A C 1
ATOM 1345 O O . ARG A 1 176 ? -8.470 12.692 -22.456 1.00 93.25 176 ARG A O 1
ATOM 1352 N N . ALA A 1 177 ? -7.684 14.767 -22.839 1.00 94.44 177 ALA A N 1
ATOM 1353 C CA . ALA A 1 177 ? -6.494 14.592 -22.022 1.00 94.44 177 ALA A CA 1
ATOM 1354 C C . ALA A 1 177 ? -6.887 14.542 -20.539 1.00 94.44 177 ALA A C 1
ATOM 1356 O O . ALA A 1 177 ? -7.783 15.271 -20.101 1.00 94.44 177 ALA A O 1
ATOM 1357 N N . ARG A 1 178 ? -6.211 13.691 -19.772 1.00 94.94 178 ARG A N 1
ATOM 1358 C CA . ARG A 1 178 ? -6.383 13.561 -18.322 1.00 94.94 178 ARG A CA 1
ATOM 1359 C C . ARG A 1 178 ? -5.040 13.278 -17.663 1.00 94.94 178 ARG A C 1
ATOM 1361 O O . ARG A 1 178 ? -4.088 12.906 -18.342 1.00 94.94 178 ARG A O 1
ATOM 1368 N N . ALA A 1 179 ? -4.975 13.445 -16.345 1.00 95.56 179 ALA A N 1
ATOM 1369 C CA . ALA A 1 179 ? -3.804 13.037 -15.582 1.00 95.56 179 ALA A CA 1
ATOM 1370 C C . ALA A 1 179 ? -3.589 11.519 -15.717 1.00 95.56 179 ALA A C 1
ATOM 1372 O O . ALA A 1 179 ? -4.514 10.726 -15.496 1.00 95.56 179 ALA A O 1
ATOM 1373 N N . CYS A 1 180 ? -2.375 11.132 -16.092 1.00 92.62 180 CYS A N 1
ATOM 1374 C CA . CYS A 1 180 ? -1.929 9.752 -16.142 1.00 92.62 180 CYS A CA 1
ATOM 1375 C C . CYS A 1 180 ? -1.838 9.187 -14.720 1.00 92.62 180 CYS A C 1
ATOM 1377 O O . CYS A 1 180 ? -1.174 9.750 -13.851 1.00 92.62 180 CYS A O 1
ATOM 1379 N N . GLY A 1 181 ? -2.463 8.041 -14.467 1.00 87.06 181 GLY A N 1
ATOM 1380 C CA . GLY A 1 181 ? -2.379 7.332 -13.190 1.00 87.06 181 GLY A CA 1
ATOM 1381 C C . GLY A 1 181 ? -0.973 6.807 -12.879 1.00 87.06 181 GLY A C 1
ATOM 1382 O O . GLY A 1 181 ? -0.683 6.459 -11.726 1.00 87.06 181 GLY A O 1
ATOM 1383 N N . ASN A 1 182 ? -0.098 6.771 -13.888 1.00 87.06 182 ASN A N 1
ATOM 1384 C CA . ASN A 1 182 ? 1.278 6.330 -13.766 1.00 87.06 182 ASN A CA 1
ATOM 1385 C C . ASN A 1 182 ? 2.232 7.484 -13.409 1.00 87.06 182 ASN A C 1
ATOM 1387 O O . ASN A 1 182 ? 2.716 7.525 -12.278 1.00 87.06 182 ASN A O 1
ATOM 1391 N N . CYS A 1 183 ? 2.438 8.444 -14.319 1.00 88.12 183 CYS A N 1
ATOM 1392 C CA . CYS A 1 183 ? 3.375 9.563 -14.136 1.00 88.12 183 CYS A CA 1
ATOM 1393 C C . CYS A 1 183 ? 2.735 10.864 -13.608 1.00 88.12 183 CYS A C 1
ATOM 1395 O O . CYS A 1 183 ? 3.448 11.763 -13.178 1.00 88.12 183 CYS A O 1
ATOM 1397 N N . GLY A 1 184 ? 1.404 10.990 -13.618 1.00 90.62 184 GLY A N 1
ATOM 1398 C CA . GLY A 1 184 ? 0.690 12.201 -13.189 1.00 90.62 184 GLY A CA 1
ATOM 1399 C C . GLY A 1 184 ? 0.558 13.295 -14.255 1.00 90.62 184 GLY A C 1
ATOM 1400 O O . GLY A 1 184 ? -0.236 14.216 -14.067 1.00 90.62 184 GLY A O 1
ATOM 1401 N N . GLU A 1 185 ? 1.266 13.197 -15.384 1.00 93.44 185 GLU A N 1
ATOM 1402 C CA . GLU A 1 185 ? 1.177 14.183 -16.465 1.00 93.44 185 GLU A CA 1
ATOM 1403 C C . GLU A 1 185 ? -0.202 14.200 -17.130 1.00 93.44 185 GLU A C 1
ATOM 1405 O O . GLU A 1 185 ? -0.861 13.169 -17.274 1.00 93.44 185 GLU A O 1
ATOM 1410 N N . VAL A 1 186 ? -0.639 15.377 -17.587 1.00 95.06 186 VAL A N 1
ATOM 1411 C CA . VAL A 1 186 ? -1.884 15.515 -18.349 1.00 95.06 186 VAL A CA 1
ATOM 1412 C C . VAL A 1 186 ? -1.613 15.189 -19.816 1.00 95.06 186 VAL A C 1
ATOM 1414 O O . VAL A 1 186 ? -1.095 16.018 -20.562 1.00 95.06 186 VAL A O 1
ATOM 1417 N N . ARG A 1 187 ? -1.982 13.978 -20.237 1.00 94.69 187 ARG A N 1
ATOM 1418 C CA . ARG A 1 187 ? -1.760 13.449 -21.594 1.00 94.69 187 ARG A CA 1
ATOM 1419 C C . ARG A 1 187 ? -3.036 12.803 -22.139 1.00 94.69 187 ARG A C 1
ATOM 1421 O O . ARG A 1 187 ? -3.973 12.504 -21.394 1.00 94.69 187 ARG A O 1
ATOM 1428 N N . ARG A 1 188 ? -3.098 12.578 -23.456 1.00 93.12 188 ARG A N 1
ATOM 1429 C CA . ARG A 1 188 ? -4.120 11.702 -24.054 1.00 93.12 188 ARG A CA 1
ATOM 1430 C C . ARG A 1 188 ? -3.659 10.259 -23.899 1.00 93.12 188 ARG A C 1
ATOM 1432 O O . ARG A 1 188 ? -2.704 9.850 -24.545 1.00 93.12 188 ARG A O 1
ATOM 1439 N N . CYS A 1 189 ? -4.326 9.513 -23.028 1.00 92.75 189 CYS A N 1
ATOM 1440 C CA . CYS A 1 189 ? -4.027 8.102 -22.801 1.00 92.75 189 CYS A CA 1
ATOM 1441 C C . CYS A 1 189 ? -4.737 7.224 -23.838 1.00 92.75 189 CYS A C 1
ATOM 1443 O O . CYS A 1 189 ? -5.797 7.604 -24.345 1.00 92.75 189 CYS A O 1
ATOM 1445 N N . LEU A 1 190 ? -4.178 6.053 -24.140 1.00 91.25 190 LEU A N 1
ATOM 1446 C CA . LEU A 1 190 ? -4.893 5.006 -24.863 1.00 91.25 190 LEU A CA 1
ATOM 1447 C C . LEU A 1 190 ? -6.084 4.517 -24.039 1.00 91.25 190 LEU A C 1
ATOM 1449 O O . LEU A 1 190 ? -6.046 4.474 -22.806 1.00 91.25 190 LEU A O 1
ATOM 1453 N N . LYS A 1 191 ? -7.143 4.122 -24.743 1.00 90.56 191 LYS A N 1
ATOM 1454 C CA . LYS A 1 191 ? -8.272 3.418 -24.135 1.00 90.56 191 LYS A CA 1
ATOM 1455 C C . LYS A 1 191 ? -7.808 2.051 -23.623 1.00 90.56 191 LYS A C 1
ATOM 1457 O O . LYS A 1 191 ? -6.978 1.405 -24.256 1.00 90.56 191 LYS A O 1
ATOM 1462 N N . LYS A 1 192 ? -8.348 1.648 -22.473 1.00 83.69 192 LYS A N 1
ATOM 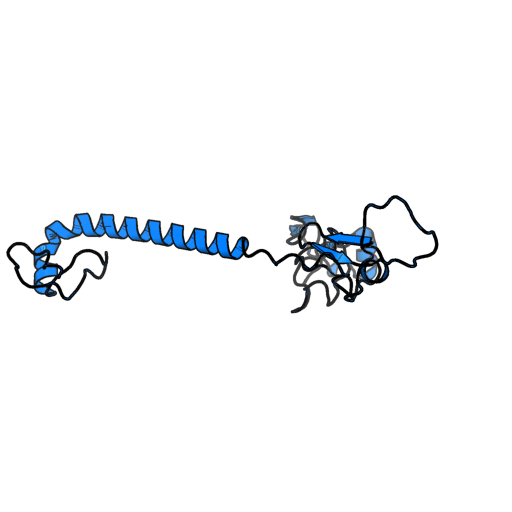1463 C CA . LYS A 1 192 ? -8.096 0.340 -21.850 1.00 83.69 192 LYS A CA 1
ATOM 1464 C C . LYS A 1 192 ? -8.896 -0.773 -22.508 1.00 83.69 192 LYS A C 1
ATOM 1466 O O . LYS A 1 192 ? -10.013 -0.471 -22.987 1.00 83.69 192 LYS A O 1
#

Radius of gyration: 30.54 Å; chains: 1; bounding box: 76×30×84 Å

pLDDT: mean 85.84, std 10.87, range [54.28, 98.0]

Foldseek 3Di:
DDAAPQPPGRDRFPDADPQLRPHTHNDPVSCVNCCVVVVVVSVVSNVVVVVVVVVVVVVVVVVVVVPAQDQPDPQAQPQPGHGFDPPPVPPPDPVPDPGFHFPAAQPRRRGTHTPVLCPDPVRQADPDQADRSPHGCQQPDFDQPSRPPDGGNPWWHAHDCVVCCVPPNPVQWDPAFDQGPRPRDGGTTGDD

Secondary structure (DSSP, 8-state):
-PBP-STT--SBP-EE-TTTS-SEESSHHHHHHTHHHHHHHHHHHHHHHHHHHHHHHHHHHHHHHHS--PPPPSSB-TTT-PBPPP----S---TT-------EE-TTT--EE-HHHHH-TTT---S-SSEETTEETTTSPP-GGGGGGG----S-----HHHHHHHH-GGGB-SS-EE-TTT--EE-PBP-